Protein AF-A0A420IPU1-F1 (afdb_monomer)

pLDDT: mean 87.53, std 10.46, range [42.16, 96.81]

Secondary structure (DSSP, 8-state):
-HHHHHHHT--SS-EEEEEE-HHHHHHHHHH-EEEEEEE-TTS-EEEEEEPPHHHHHT----HHHHHHHHHHHHHHHHHHHHHTTTTEEEEETTEEEESSPPPGGGB-SSSTTSBP----EEEEEEEETTEEEEEESS--SSSS--SEEEEETT--S---HHHHGGGGSTT---------

Foldseek 3Di:
DVVVLVLQQPDLFQKDKDWAAPVVLVVVVVPFPPWDWDQDPVNIIIIIGGDDVVVRVPRPYHNVSSVVVLVVQVVLVVVVCVVQVVFFDDDDRNDTDGPDDDDPVQEDPPDPSGDHDQFAFPDKDALDHQFIKGFGPDDGDDDDDPRMDTTDPPAPDDDDVVLSVVSVDVPDDDDRDHDD

Organism: NCBI:txid62708

Nearest PDB structures (foldseek):
  3dfe-assembly2_C  TM=4.752E-01  e=2.276E-01  Trichormus variabilis ATCC 29413
  1hwu-assembly3_F-2  TM=4.965E-01  e=3.554E-01  Herbaspirillum seropedicae
  5xam-assembly1_A  TM=5.365E-01  e=1.639E+00  Deinococcus radiodurans R1 = ATCC 13939 = DSM 20539
  6kg8-assembly1_A  TM=3.477E-01  e=5.155E+00  Clostridium acetobutylicum ATCC 824
  8bik-assembly1_B  TM=1.465E-01  e=1.746E+00  Homo sapiens

Sequence (180 aa):
MNSLYGRFGLNPEGIEVVITNEEEADKIILKNKNVKVTPLLSKNLMVTYEKDEDDFCNMNISVPISSAIASYSRITMSHYISKYSKNIHYVDTDGIKVNVDIDLEEIDAKKLGKMKFEYLLDQFVALGPKAYGGVFASAYKDEGNNGEIVKIKGYSSTLPFKEFRKGINSNNKIELKHKK

Radius of gyration: 22.61 Å; Cα contacts (8 Å, |Δi|>4): 217; chains: 1; bounding box: 51×41×57 Å

InterPro domains:
  IPR004868 DNA-directed DNA polymerase, family B, mitochondria/virus [PF03175] (1-86)
  IPR017964 DNA-directed DNA polymerase, family B, conserved site [PS00116] (90-98)
  IPR023211 DNA polymerase, palm domain superfamily [G3DSA:3.90.1600.10] (22-157)
  IPR043502 DNA/RNA polymerase superfamily [SSF56672] (1-159)

Structure (mmCIF, N/CA/C/O backbone):
data_AF-A0A420IPU1-F1
#
_entry.id   AF-A0A420IPU1-F1
#
loop_
_atom_site.group_PDB
_atom_site.id
_atom_site.type_symbol
_atom_site.label_atom_id
_atom_site.label_alt_id
_atom_site.label_comp_id
_atom_site.label_asym_id
_atom_site.label_entity_id
_atom_site.label_seq_id
_atom_site.pdbx_PDB_ins_code
_atom_site.Cartn_x
_atom_site.Cartn_y
_atom_site.Cartn_z
_atom_site.occupancy
_atom_site.B_iso_or_equiv
_atom_site.auth_seq_id
_atom_site.auth_comp_id
_atom_site.auth_asym_id
_atom_site.auth_atom_id
_atom_site.pdbx_PDB_model_num
ATOM 1 N N . MET A 1 1 ? -4.570 16.136 0.755 1.00 75.44 1 MET A N 1
ATOM 2 C CA . MET A 1 1 ? -5.430 15.526 -0.284 1.00 75.44 1 MET A CA 1
ATOM 3 C C . MET A 1 1 ? -5.940 14.147 0.138 1.00 75.44 1 MET A C 1
ATOM 5 O O . MET A 1 1 ? -7.146 13.961 0.175 1.00 75.44 1 MET A O 1
ATOM 9 N N . ASN A 1 2 ? -5.068 13.217 0.551 1.00 83.19 2 ASN A N 1
ATOM 10 C CA . ASN A 1 2 ? -5.451 11.830 0.886 1.00 83.19 2 ASN A CA 1
ATOM 11 C C . ASN A 1 2 ? -6.470 11.691 2.036 1.00 83.19 2 ASN A C 1
ATOM 13 O O . ASN A 1 2 ? -7.300 10.786 2.017 1.00 83.19 2 ASN A O 1
ATOM 17 N N . SER A 1 3 ? -6.448 12.601 3.013 1.00 85.81 3 SER A N 1
ATOM 18 C CA . SER A 1 3 ? -7.384 12.599 4.147 1.00 85.81 3 SER A CA 1
ATOM 19 C C . SER A 1 3 ? -8.841 12.854 3.745 1.00 85.81 3 SER A C 1
ATOM 21 O O . SER A 1 3 ? -9.743 12.335 4.394 1.00 85.81 3 SER A O 1
ATOM 23 N N . LEU A 1 4 ? -9.087 13.608 2.667 1.00 89.56 4 LEU A N 1
ATOM 24 C CA . LEU A 1 4 ? -10.441 13.898 2.189 1.00 89.56 4 LEU A CA 1
ATOM 25 C C . LEU A 1 4 ? -11.112 12.643 1.614 1.00 89.56 4 LEU A C 1
ATOM 27 O O . LEU A 1 4 ? -12.239 12.326 1.978 1.00 89.56 4 LEU A O 1
ATOM 31 N N . TYR A 1 5 ? -10.387 11.892 0.778 1.00 90.00 5 TYR A N 1
ATOM 32 C CA . TYR A 1 5 ? -10.836 10.591 0.267 1.00 90.00 5 TYR A CA 1
ATOM 33 C C . TYR A 1 5 ? -11.157 9.612 1.409 1.00 90.00 5 TYR A C 1
ATOM 35 O O . TYR A 1 5 ? -12.199 8.955 1.383 1.00 90.00 5 TYR A O 1
ATOM 43 N N . GLY A 1 6 ? -10.287 9.555 2.426 1.00 89.56 6 GLY A N 1
ATOM 44 C CA . GLY A 1 6 ? -10.503 8.718 3.606 1.00 89.56 6 GLY A CA 1
ATOM 45 C C . GLY A 1 6 ? -11.749 9.127 4.392 1.00 89.56 6 GLY A C 1
ATOM 46 O O . GLY A 1 6 ? -12.505 8.263 4.821 1.00 89.56 6 GLY A O 1
ATOM 47 N N . ARG A 1 7 ? -12.015 10.435 4.508 1.00 89.56 7 ARG A N 1
ATOM 48 C CA . ARG A 1 7 ? -13.220 10.950 5.170 1.00 89.56 7 ARG A CA 1
ATOM 49 C C . ARG A 1 7 ? -14.497 10.518 4.455 1.00 89.56 7 ARG A C 1
ATOM 51 O O . ARG A 1 7 ? -15.449 10.136 5.118 1.00 89.56 7 ARG A O 1
ATOM 58 N N . PHE A 1 8 ? -14.519 10.521 3.122 1.00 91.44 8 PHE A N 1
ATOM 59 C CA . PHE A 1 8 ? -15.686 10.046 2.376 1.00 91.44 8 PHE A CA 1
ATOM 60 C C . PHE A 1 8 ? -15.985 8.558 2.603 1.00 91.44 8 PHE A C 1
ATOM 62 O O . PHE A 1 8 ? -17.144 8.169 2.522 1.00 91.44 8 PHE A O 1
ATOM 69 N N . GLY A 1 9 ? -14.966 7.744 2.887 1.00 89.19 9 GLY A N 1
ATOM 70 C CA . GLY A 1 9 ? -15.084 6.297 3.088 1.00 89.19 9 GLY A CA 1
ATOM 71 C C . GLY A 1 9 ? -15.189 5.857 4.548 1.00 89.19 9 GLY A C 1
ATOM 72 O O . GLY A 1 9 ? -14.876 4.704 4.838 1.00 89.19 9 GLY A O 1
ATOM 73 N N . LEU A 1 10 ? -15.556 6.751 5.473 1.00 87.00 10 LEU A N 1
ATOM 74 C CA . LEU A 1 10 ? -15.822 6.361 6.859 1.00 87.00 10 LEU A CA 1
ATOM 75 C C . LEU A 1 10 ? -17.000 5.384 6.919 1.00 87.00 10 LEU A C 1
ATOM 77 O O . LEU A 1 10 ? -17.939 5.492 6.129 1.00 87.00 10 LEU A O 1
ATOM 81 N N . ASN A 1 11 ? -16.927 4.429 7.850 1.00 79.06 11 ASN A N 1
ATOM 82 C CA . ASN A 1 11 ? -17.982 3.442 8.037 1.00 79.06 11 ASN A CA 1
ATOM 83 C C . ASN A 1 11 ? -19.285 4.160 8.439 1.00 79.06 11 ASN A C 1
ATOM 85 O O . ASN A 1 11 ? -19.259 4.848 9.460 1.00 79.06 11 ASN A O 1
ATOM 89 N N . PRO A 1 12 ? -20.383 4.033 7.665 1.00 73.12 12 PRO A N 1
ATOM 90 C CA . PRO A 1 12 ? -21.686 4.582 8.037 1.00 73.12 12 PRO A CA 1
ATOM 91 C C . PRO A 1 12 ? -22.323 3.837 9.220 1.00 73.12 12 PRO A C 1
ATOM 93 O O . PRO A 1 12 ? -23.283 4.329 9.801 1.00 73.12 12 PRO A O 1
ATOM 96 N N . GLU A 1 13 ? -21.826 2.648 9.564 1.00 72.69 13 GLU A N 1
ATOM 97 C CA . GLU A 1 13 ? -22.286 1.906 10.733 1.00 72.69 13 GLU A CA 1
ATOM 98 C C . GLU A 1 13 ? -21.598 2.488 11.967 1.00 72.69 13 GLU A C 1
ATOM 100 O O . GLU A 1 13 ? -20.378 2.379 12.131 1.00 72.69 13 GLU A O 1
ATOM 105 N N . GLY A 1 14 ? -22.380 3.148 12.816 1.00 73.12 14 GLY A N 1
ATOM 106 C CA . GLY A 1 14 ? -21.912 3.885 13.981 1.00 73.12 14 GLY A CA 1
ATOM 107 C C . GLY A 1 14 ? -21.440 3.062 15.142 1.00 73.12 14 GLY A C 1
ATOM 108 O O . GLY A 1 14 ? -21.848 3.286 16.265 1.00 73.12 14 GLY A O 1
ATOM 109 N N . ILE A 1 15 ? -20.551 2.124 14.885 1.00 84.00 15 ILE A N 1
ATOM 110 C CA . ILE A 1 15 ? -20.030 1.236 15.899 1.00 84.00 15 ILE A CA 1
ATOM 111 C C . ILE A 1 15 ? -18.835 1.909 16.572 1.00 84.00 15 ILE A C 1
ATOM 113 O O . ILE A 1 15 ? -17.834 2.239 15.931 1.00 84.00 15 ILE A O 1
ATOM 117 N N . GLU A 1 16 ? -18.927 2.089 17.884 1.00 86.06 16 GLU A N 1
ATOM 118 C CA . GLU A 1 16 ? -17.813 2.503 18.722 1.00 86.06 16 GLU A CA 1
ATOM 119 C C . GLU A 1 16 ? -17.176 1.288 19.386 1.00 86.06 16 GLU A C 1
ATOM 121 O O . GLU A 1 16 ? -17.864 0.381 19.852 1.00 86.06 16 GLU A O 1
ATOM 126 N N . VAL A 1 17 ? -15.845 1.272 19.420 1.00 89.44 17 VAL A N 1
ATOM 127 C CA . VAL A 1 17 ? -15.063 0.222 20.073 1.00 89.44 17 VAL A CA 1
ATOM 128 C C . VAL A 1 17 ? -14.146 0.877 21.089 1.00 89.44 17 VAL A C 1
ATOM 130 O O . VAL A 1 17 ? -13.299 1.697 20.732 1.00 89.44 17 VAL A O 1
ATOM 133 N N . VAL A 1 18 ? -14.289 0.481 22.348 1.00 91.75 18 VAL A N 1
ATOM 134 C CA . VAL A 1 18 ? -13.493 0.990 23.466 1.00 91.75 18 VAL A CA 1
ATOM 135 C C . VAL A 1 18 ? -12.826 -0.182 24.174 1.00 91.75 18 VAL A C 1
ATOM 137 O O . VAL A 1 18 ? -13.450 -1.215 24.414 1.00 91.75 18 VAL A O 1
ATOM 140 N N . ILE A 1 19 ? -11.543 -0.034 24.503 1.00 93.38 19 ILE A N 1
ATOM 141 C CA . ILE A 1 19 ? -10.823 -0.975 25.369 1.00 93.38 19 ILE A CA 1
ATOM 142 C C . ILE A 1 19 ? -10.775 -0.363 26.763 1.00 93.38 19 ILE A C 1
ATOM 144 O O . ILE A 1 19 ? -10.222 0.721 26.930 1.00 93.38 19 ILE A O 1
ATOM 148 N N . THR A 1 20 ? -11.344 -1.051 27.745 1.00 92.06 20 THR A N 1
ATOM 149 C CA . THR A 1 20 ? -11.503 -0.531 29.104 1.00 92.06 20 THR A CA 1
ATOM 150 C C . THR A 1 20 ? -11.430 -1.644 30.170 1.00 92.06 20 THR A C 1
ATOM 152 O O . THR A 1 20 ? -11.186 -2.805 29.845 1.00 92.06 20 THR A O 1
ATOM 155 N N . ASN A 1 21 ? -11.550 -1.295 31.451 1.00 92.25 21 ASN A N 1
ATOM 156 C CA . ASN A 1 21 ? -11.653 -2.209 32.591 1.00 92.25 21 ASN A CA 1
ATOM 157 C C . ASN A 1 21 ? -13.123 -2.609 32.865 1.00 92.25 21 ASN A C 1
ATOM 159 O O . ASN A 1 21 ? -14.034 -2.129 32.195 1.00 92.25 21 ASN A O 1
ATOM 163 N N . GLU A 1 22 ? -13.357 -3.499 33.836 1.00 88.56 22 GLU A N 1
ATOM 164 C CA . GLU A 1 22 ? -14.712 -3.956 34.204 1.00 88.56 22 GLU A CA 1
ATOM 165 C C . GLU A 1 22 ? -15.633 -2.815 34.665 1.00 88.56 22 GLU A C 1
ATOM 167 O O . GLU A 1 22 ? -16.739 -2.682 34.150 1.00 88.56 22 GLU A O 1
ATOM 172 N N . GLU A 1 23 ? -15.170 -1.940 35.561 1.00 89.62 23 GLU A N 1
ATOM 173 C CA . GLU A 1 23 ? -16.009 -0.873 36.129 1.00 89.62 23 GLU A CA 1
ATOM 174 C C . GLU A 1 23 ? -16.498 0.138 35.080 1.00 89.62 23 GLU A C 1
ATOM 176 O O . GLU A 1 23 ? -17.614 0.657 35.153 1.00 89.62 23 GLU A O 1
ATOM 181 N N . GLU A 1 24 ? -15.653 0.472 34.107 1.00 88.62 24 GLU A N 1
ATOM 182 C CA . GLU A 1 24 ? -16.015 1.350 32.997 1.00 88.62 24 GLU A CA 1
ATOM 183 C C . GLU A 1 24 ? -16.840 0.622 31.932 1.00 88.62 24 GLU A C 1
ATOM 185 O O . GLU A 1 24 ? -17.749 1.230 31.361 1.00 88.62 24 GLU A O 1
ATOM 190 N N . ALA A 1 25 ? -16.587 -0.669 31.696 1.00 88.38 25 ALA A N 1
ATOM 191 C CA . ALA A 1 25 ? -17.417 -1.478 30.811 1.00 88.38 25 ALA A CA 1
ATOM 192 C C . ALA A 1 25 ? -18.868 -1.527 31.306 1.00 88.38 25 ALA A C 1
ATOM 194 O O . ALA A 1 25 ? -19.777 -1.295 30.510 1.00 88.38 25 ALA A O 1
ATOM 195 N N . ASP A 1 26 ? -19.091 -1.717 32.609 1.00 90.88 26 ASP A N 1
ATOM 196 C CA . ASP A 1 26 ? -20.433 -1.729 33.206 1.00 90.88 26 ASP A CA 1
ATOM 197 C C . ASP A 1 26 ? -21.187 -0.416 32.955 1.00 90.88 26 ASP A C 1
ATOM 199 O O . ASP A 1 26 ? -22.366 -0.419 32.589 1.00 90.88 26 ASP A O 1
ATOM 203 N N . LYS A 1 27 ? -20.498 0.729 33.053 1.00 91.75 27 LYS A N 1
ATOM 204 C CA . LYS A 1 27 ? -21.088 2.044 32.744 1.00 91.75 27 LYS A CA 1
ATOM 205 C C . LYS A 1 27 ? -21.501 2.157 31.275 1.00 91.75 27 LYS A C 1
ATOM 207 O O . LYS A 1 27 ? -22.553 2.723 30.980 1.00 91.75 27 LYS A O 1
ATOM 212 N N . ILE A 1 28 ? -20.687 1.633 30.357 1.00 88.44 28 ILE A N 1
ATOM 213 C CA . ILE A 1 28 ? -20.971 1.647 28.913 1.00 88.44 28 ILE A CA 1
ATOM 214 C C . ILE A 1 28 ? -22.143 0.714 28.587 1.00 88.44 28 ILE A C 1
ATOM 216 O O . ILE A 1 28 ? -23.009 1.096 27.798 1.00 88.44 28 ILE A O 1
ATOM 220 N N . ILE A 1 29 ? -22.201 -0.464 29.215 1.00 88.56 29 ILE A N 1
ATOM 221 C CA . ILE A 1 29 ? -23.275 -1.454 29.037 1.00 88.56 29 ILE A CA 1
ATOM 222 C C . ILE A 1 29 ? -24.626 -0.879 29.466 1.00 88.56 29 ILE A C 1
ATOM 224 O O . ILE A 1 29 ? -25.618 -1.063 28.769 1.00 88.56 29 ILE A O 1
ATOM 228 N N . LEU A 1 30 ? -24.668 -0.155 30.588 1.00 89.12 30 LEU A N 1
ATOM 229 C CA . LEU A 1 30 ? -25.908 0.436 31.099 1.00 89.12 30 LEU A CA 1
ATOM 230 C C . LEU A 1 30 ? -26.424 1.602 30.244 1.00 89.12 30 LEU A C 1
ATOM 232 O O . LEU A 1 30 ? -27.622 1.881 30.256 1.00 89.12 30 LEU A O 1
ATOM 236 N N . LYS A 1 31 ? -25.530 2.308 29.541 1.00 88.31 31 LYS A N 1
ATOM 237 C CA . LYS A 1 31 ? -25.865 3.534 28.806 1.00 88.31 31 LYS A CA 1
ATOM 238 C C . LYS A 1 31 ? -26.214 3.292 27.334 1.00 88.31 31 LYS A C 1
ATOM 240 O O . LYS A 1 31 ? -27.003 4.054 26.783 1.00 88.31 31 LYS A O 1
ATOM 245 N N . ASN A 1 32 ? -25.631 2.276 26.700 1.00 87.31 32 ASN A N 1
ATOM 246 C CA . ASN A 1 32 ? -25.694 2.099 25.247 1.00 87.31 32 ASN A CA 1
ATOM 247 C C . ASN A 1 32 ? -26.499 0.859 24.840 1.00 87.31 32 ASN A C 1
ATOM 249 O O . ASN A 1 32 ? -26.731 -0.053 25.632 1.00 87.31 32 ASN A O 1
ATOM 253 N N . LYS A 1 33 ? -26.923 0.817 23.574 1.00 83.69 33 LYS A N 1
ATOM 254 C CA . LYS A 1 33 ? -27.646 -0.319 22.986 1.00 83.69 33 LYS A CA 1
ATOM 255 C C . LYS A 1 33 ? -26.696 -1.230 22.209 1.00 83.69 33 LYS A C 1
ATOM 257 O O . LYS A 1 33 ? -25.604 -0.821 21.820 1.00 83.69 33 LYS A O 1
ATOM 262 N N . ASN A 1 34 ? -27.135 -2.473 21.987 1.00 85.12 34 ASN A N 1
ATOM 263 C CA . ASN A 1 34 ? -26.433 -3.464 21.161 1.00 85.12 34 ASN A CA 1
ATOM 264 C C . ASN A 1 34 ? -24.964 -3.670 21.571 1.00 85.12 34 ASN A C 1
ATOM 266 O O . ASN A 1 34 ? -24.064 -3.793 20.742 1.00 85.12 34 ASN A O 1
ATOM 270 N N . VAL A 1 35 ? -24.730 -3.708 22.886 1.00 89.88 35 VAL A N 1
ATOM 271 C CA . VAL A 1 35 ? -23.388 -3.795 23.459 1.00 89.88 35 VAL 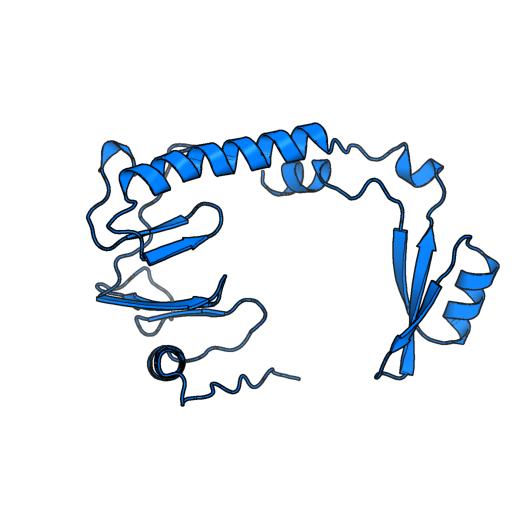A CA 1
ATOM 272 C C . VAL A 1 35 ? -22.852 -5.223 23.380 1.00 89.88 35 VAL A C 1
ATOM 274 O O . VAL A 1 35 ? -23.480 -6.172 23.848 1.00 89.88 35 VAL A O 1
ATOM 277 N N . LYS A 1 36 ? -21.646 -5.375 22.835 1.00 92.31 36 LYS A N 1
ATOM 278 C CA . LYS A 1 36 ? -20.882 -6.622 22.803 1.00 92.31 36 LYS A CA 1
ATOM 279 C C . LYS A 1 36 ? -19.586 -6.456 23.584 1.00 92.31 36 LYS A C 1
ATOM 281 O O . LYS A 1 36 ? -18.772 -5.592 23.270 1.00 92.31 36 LYS A O 1
ATOM 286 N N . VAL A 1 37 ? -19.366 -7.335 24.556 1.00 91.19 37 VAL A N 1
ATOM 287 C CA . VAL A 1 37 ? -18.155 -7.353 25.385 1.00 91.19 37 VAL A CA 1
ATOM 288 C C . VAL A 1 37 ? -17.299 -8.556 25.009 1.00 91.19 37 VAL A C 1
ATOM 290 O O . VAL A 1 37 ? -17.790 -9.681 24.945 1.00 91.19 37 VAL A O 1
ATOM 293 N N . THR A 1 38 ? -16.016 -8.321 24.746 1.00 93.56 38 THR A N 1
ATOM 294 C CA . THR A 1 38 ? -15.032 -9.366 24.441 1.00 93.56 38 THR A CA 1
ATOM 295 C C . THR A 1 38 ? -13.848 -9.246 25.403 1.00 93.56 38 THR A C 1
ATOM 297 O O . THR A 1 38 ? -13.160 -8.223 25.379 1.00 93.56 38 THR A O 1
ATOM 300 N N . PRO A 1 39 ? -13.577 -10.255 26.250 1.00 90.44 39 PRO A N 1
ATOM 301 C CA . PRO A 1 39 ? -12.428 -10.222 27.146 1.00 90.44 39 PRO A CA 1
ATOM 302 C C . PRO A 1 39 ? -11.115 -10.349 26.365 1.00 90.44 39 PRO A C 1
ATOM 304 O O . PRO A 1 39 ? -10.996 -11.161 25.445 1.00 90.44 39 PRO A O 1
ATOM 307 N N . LEU A 1 40 ? -10.115 -9.549 26.740 1.00 89.75 40 LEU A N 1
ATOM 308 C CA . LEU A 1 40 ? -8.775 -9.570 26.155 1.00 89.75 40 LEU A CA 1
ATOM 309 C C . LEU A 1 40 ? -7.780 -10.284 27.074 1.00 89.75 40 LEU A C 1
ATOM 311 O O . LEU A 1 40 ? -7.909 -10.294 28.297 1.00 89.75 40 LEU A O 1
ATOM 315 N N . LEU A 1 41 ? -6.706 -10.810 26.479 1.00 84.31 41 LEU A N 1
ATOM 316 C CA . LEU A 1 41 ? -5.609 -11.468 27.205 1.00 84.31 41 LEU A CA 1
ATOM 317 C C . LEU A 1 41 ? -4.912 -10.547 28.223 1.00 84.31 41 LEU A C 1
ATOM 319 O O . LEU A 1 41 ? -4.283 -11.025 29.163 1.00 84.31 41 LEU A O 1
ATOM 323 N N . SER A 1 42 ? -5.032 -9.229 28.056 1.00 81.62 42 SER A N 1
ATOM 324 C CA . SER A 1 42 ? -4.474 -8.220 28.958 1.00 81.62 42 SER A CA 1
ATOM 325 C C . SER A 1 42 ? -5.318 -7.966 30.215 1.00 81.62 42 SER A C 1
ATOM 327 O O . SER A 1 42 ? -5.004 -7.032 30.945 1.00 81.62 42 SER A O 1
ATOM 329 N N . LYS A 1 43 ? -6.380 -8.755 30.457 1.00 83.44 43 LYS A N 1
ATOM 330 C CA . LYS A 1 43 ? -7.426 -8.532 31.482 1.00 83.44 43 LYS A CA 1
ATOM 331 C C . LYS A 1 43 ? -8.311 -7.299 31.254 1.00 83.44 43 LYS A C 1
ATOM 333 O O . LYS A 1 43 ? -9.175 -7.018 32.074 1.00 83.44 43 LYS A O 1
ATOM 338 N N . ASN A 1 44 ? -8.124 -6.593 30.143 1.00 89.75 44 ASN A N 1
ATOM 339 C CA . ASN A 1 44 ? -9.036 -5.534 29.720 1.00 89.75 44 ASN A CA 1
ATOM 340 C C . ASN A 1 44 ? -10.220 -6.138 28.955 1.00 89.75 44 ASN A C 1
ATOM 342 O O . ASN A 1 44 ? -10.135 -7.243 28.415 1.00 89.75 44 ASN A O 1
ATOM 346 N N . LEU A 1 45 ? -11.301 -5.379 28.856 1.00 91.50 45 LEU A N 1
ATOM 347 C CA . LEU A 1 45 ? -12.485 -5.696 28.076 1.00 91.50 45 LEU A CA 1
ATOM 348 C C . LEU A 1 45 ? -12.531 -4.812 26.831 1.00 91.50 45 LEU A C 1
ATOM 350 O O . LEU A 1 45 ? -12.312 -3.605 26.897 1.00 91.50 45 LEU A O 1
ATOM 354 N N . MET A 1 46 ? -12.828 -5.414 25.686 1.00 93.88 46 MET A N 1
ATOM 355 C CA . MET A 1 46 ? -13.207 -4.692 24.478 1.00 93.88 46 MET A CA 1
ATOM 356 C C . MET A 1 46 ? -14.727 -4.599 24.438 1.00 93.88 46 MET A C 1
ATOM 358 O O . MET A 1 46 ? -15.405 -5.619 24.306 1.00 93.88 46 MET A O 1
ATOM 362 N N . VAL A 1 47 ? -15.254 -3.387 24.548 1.00 93.19 47 VAL A N 1
ATOM 363 C CA . VAL A 1 47 ? -16.687 -3.101 24.511 1.00 93.19 47 VAL A CA 1
ATOM 364 C C . VAL A 1 47 ? -17.008 -2.447 23.175 1.00 93.19 47 VAL A C 1
ATOM 366 O O . VAL A 1 47 ? -16.387 -1.460 22.792 1.00 93.19 47 VAL A O 1
ATOM 369 N N . THR A 1 48 ? -17.943 -3.039 22.445 1.00 91.62 48 THR A N 1
ATOM 370 C CA . THR A 1 48 ? -18.432 -2.561 21.150 1.00 91.62 48 THR A CA 1
ATOM 371 C C . THR A 1 48 ? -19.896 -2.180 21.294 1.00 91.62 48 THR A C 1
ATOM 373 O O . THR A 1 48 ? -20.650 -2.986 21.830 1.00 91.62 48 THR A O 1
ATOM 376 N N . TYR A 1 49 ? -20.307 -0.997 20.851 1.00 90.00 49 TYR A N 1
ATOM 377 C CA . TYR A 1 49 ? -21.698 -0.540 20.955 1.00 90.00 49 TYR A CA 1
ATOM 378 C C . TYR A 1 49 ? -22.072 0.394 19.803 1.00 90.00 49 TYR A C 1
ATOM 380 O O . TYR A 1 49 ? -21.198 0.944 19.135 1.00 90.00 49 TYR A O 1
ATOM 388 N N . GLU A 1 50 ? -23.369 0.557 19.561 1.00 86.19 50 GLU A N 1
ATOM 389 C CA . GLU A 1 50 ? -23.882 1.499 18.562 1.00 86.19 50 GLU A CA 1
ATOM 390 C C . GLU A 1 50 ? -23.945 2.919 19.136 1.00 86.19 50 GLU A C 1
ATOM 392 O O . GLU A 1 50 ? -24.425 3.130 20.251 1.00 86.19 50 GLU A O 1
ATOM 397 N N . LYS A 1 51 ? -23.453 3.885 18.361 1.00 78.50 51 LYS A N 1
ATOM 398 C CA . LYS A 1 51 ? -23.615 5.320 18.582 1.00 78.50 51 LYS A CA 1
ATOM 399 C C . LYS A 1 51 ? -25.038 5.740 18.257 1.00 78.50 51 LYS A C 1
ATOM 401 O O . LYS A 1 51 ? -25.684 5.154 17.390 1.00 78.50 51 LYS A O 1
ATOM 406 N N . ASP A 1 52 ? -25.481 6.801 18.919 1.00 75.88 52 ASP A N 1
ATOM 407 C CA . ASP A 1 52 ? -26.764 7.426 18.629 1.00 75.88 52 ASP A CA 1
ATOM 408 C C . ASP A 1 52 ? -26.808 7.943 17.176 1.00 75.88 52 ASP A C 1
ATOM 410 O O . ASP A 1 52 ? -25.828 8.481 16.652 1.00 75.88 52 ASP A O 1
ATOM 414 N N . GLU A 1 53 ? -27.958 7.780 16.512 1.00 68.38 53 GLU A N 1
ATOM 415 C CA . GLU A 1 53 ? -28.153 8.113 15.088 1.00 68.38 53 GLU A CA 1
ATOM 416 C C . GLU A 1 53 ? -27.875 9.598 14.766 1.00 68.38 53 GLU A C 1
ATOM 418 O O . GLU A 1 53 ? -27.440 9.930 13.655 1.00 68.38 53 GLU A O 1
ATOM 423 N N . ASP A 1 54 ? -28.057 10.489 15.747 1.00 67.38 54 ASP A N 1
ATOM 424 C CA . ASP A 1 54 ? -27.818 11.934 15.621 1.00 67.38 54 ASP A CA 1
ATOM 425 C C . ASP A 1 54 ? -26.335 12.279 15.384 1.00 67.38 54 ASP A C 1
ATOM 427 O O . ASP A 1 54 ? -26.022 13.242 14.671 1.00 67.38 54 ASP A O 1
ATOM 431 N N . ASP A 1 55 ? -25.407 11.467 15.904 1.00 65.81 55 ASP A N 1
ATOM 432 C CA . ASP A 1 55 ? -23.967 11.642 15.670 1.00 65.81 55 ASP A CA 1
ATOM 433 C C . ASP A 1 55 ? -23.579 11.276 14.226 1.00 65.81 55 ASP A C 1
ATOM 435 O O . ASP A 1 55 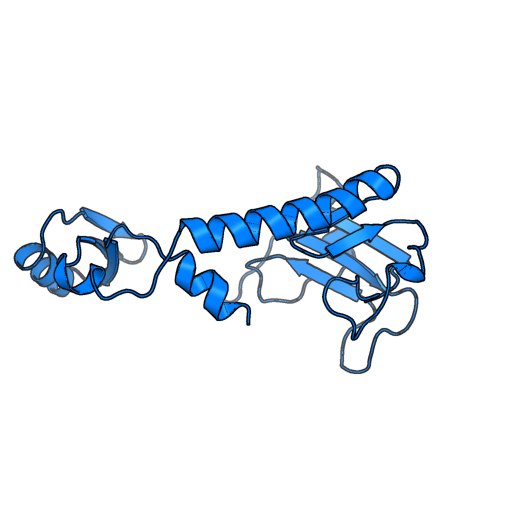? -22.598 11.796 13.683 1.00 65.81 55 ASP A O 1
ATOM 439 N N . PHE A 1 56 ? -24.368 10.412 13.577 1.00 63.28 56 PHE A N 1
ATOM 440 C CA . PHE A 1 56 ? -24.117 9.919 12.222 1.00 63.28 56 PHE A CA 1
ATOM 441 C C . PHE A 1 56 ? -24.648 10.830 11.125 1.00 63.28 56 PHE A C 1
ATOM 443 O O . PHE A 1 56 ? -23.965 11.053 10.120 1.00 63.28 56 PHE A O 1
ATOM 450 N N . CYS A 1 57 ? -25.838 11.399 11.321 1.00 61.53 57 CYS A N 1
ATOM 451 C CA . CYS A 1 57 ? -26.501 12.226 10.310 1.00 61.53 57 CYS A CA 1
ATOM 452 C C . CYS A 1 57 ? -25.705 13.490 9.935 1.00 61.53 57 CYS A C 1
ATOM 454 O O . CYS A 1 57 ? -25.882 14.035 8.847 1.00 61.53 57 CYS A O 1
ATOM 456 N N . ASN A 1 58 ? -24.781 13.927 10.797 1.00 65.69 58 ASN A N 1
ATOM 457 C CA . ASN A 1 58 ? -23.940 15.107 10.579 1.00 65.69 58 ASN A CA 1
ATOM 458 C C . ASN A 1 58 ? -22.557 14.801 9.977 1.00 65.69 58 ASN A C 1
ATOM 460 O O . ASN A 1 58 ? -21.723 15.702 9.820 1.00 65.69 58 ASN A O 1
ATOM 464 N N . MET A 1 59 ? -22.266 13.544 9.636 1.00 72.12 59 MET A N 1
ATOM 465 C CA . MET A 1 59 ? -20.979 13.204 9.045 1.00 72.12 59 MET A CA 1
ATOM 466 C C . MET A 1 59 ? -20.970 13.552 7.548 1.00 72.12 59 MET A C 1
ATOM 468 O O . MET A 1 59 ? -21.708 12.986 6.750 1.00 72.12 59 MET A O 1
ATOM 472 N N . ASN A 1 60 ? -20.073 14.458 7.139 1.00 82.19 60 ASN A N 1
ATOM 473 C CA . ASN A 1 60 ? -19.789 14.765 5.728 1.00 82.19 60 ASN A CA 1
ATOM 474 C C . ASN A 1 60 ? -19.052 13.593 5.039 1.00 82.19 60 ASN A C 1
ATOM 476 O O . ASN A 1 60 ? -17.865 13.701 4.709 1.00 82.19 60 ASN A O 1
ATOM 480 N N . ILE A 1 61 ? -19.739 12.461 4.884 1.00 88.31 61 ILE A N 1
ATOM 481 C CA . ILE A 1 61 ? -19.237 11.206 4.313 1.00 88.31 61 ILE A CA 1
ATOM 482 C C . ILE A 1 61 ? -19.959 10.902 3.001 1.00 88.31 61 ILE A C 1
ATOM 484 O O . ILE A 1 61 ? -21.067 11.367 2.752 1.00 88.31 61 ILE A O 1
ATOM 488 N N . SER A 1 62 ? -19.320 10.130 2.128 1.00 91.12 62 SER A N 1
ATOM 489 C CA . SER A 1 62 ? -19.929 9.687 0.878 1.00 91.12 62 SER A CA 1
ATOM 490 C C . SER A 1 62 ? -19.195 8.453 0.371 1.00 91.12 62 SER A C 1
ATOM 492 O O . SER A 1 62 ? -18.240 8.534 -0.408 1.00 91.12 62 SER A O 1
ATOM 494 N N . VAL A 1 63 ? -19.651 7.286 0.828 1.00 91.06 63 VAL A N 1
ATOM 495 C CA . VAL A 1 63 ? -19.097 5.987 0.423 1.00 91.06 63 VAL A CA 1
ATOM 496 C C . VAL A 1 63 ? -19.054 5.835 -1.108 1.00 91.06 63 VAL A C 1
ATOM 498 O O . VAL A 1 63 ? -18.025 5.365 -1.603 1.00 91.06 63 VAL A O 1
ATOM 501 N N . PRO A 1 64 ? -20.062 6.289 -1.890 1.00 94.25 64 PRO A N 1
ATOM 502 C CA . PRO A 1 64 ? -19.986 6.258 -3.351 1.00 94.25 64 PRO A CA 1
ATOM 503 C C . PRO A 1 64 ? -18.826 7.080 -3.924 1.00 94.25 64 PRO A C 1
ATOM 505 O O . PRO A 1 64 ? -18.121 6.593 -4.807 1.00 94.25 64 PRO A O 1
ATOM 508 N N . ILE A 1 65 ? -18.570 8.290 -3.405 1.00 94.38 65 ILE A N 1
ATOM 509 C CA . ILE A 1 65 ? -17.443 9.127 -3.854 1.00 94.38 65 ILE A CA 1
ATOM 510 C C . ILE A 1 65 ? -16.113 8.444 -3.528 1.00 94.38 65 ILE A C 1
ATOM 512 O O . ILE A 1 65 ? -15.247 8.340 -4.398 1.00 94.38 65 ILE A O 1
ATOM 516 N N . SER A 1 66 ? -15.950 7.940 -2.301 1.00 94.75 66 SER A N 1
ATOM 517 C CA . SER A 1 66 ? -14.740 7.203 -1.909 1.00 94.75 66 SER A CA 1
ATOM 518 C C . SER A 1 66 ? -14.517 5.978 -2.807 1.00 94.75 66 SER A C 1
ATOM 520 O O . SER A 1 66 ? -13.423 5.767 -3.332 1.00 94.75 66 SER A O 1
ATOM 522 N N . SER A 1 67 ? -15.584 5.221 -3.072 1.00 94.81 67 SER A N 1
ATOM 523 C CA . SER A 1 67 ? -15.553 4.036 -3.935 1.00 94.81 67 SER A CA 1
ATOM 524 C C . SER A 1 67 ? -15.181 4.375 -5.378 1.00 94.81 67 SER A C 1
ATOM 526 O O . SER A 1 67 ? -14.375 3.668 -5.990 1.00 94.81 67 SER A O 1
ATOM 528 N N . ALA A 1 68 ? -15.719 5.473 -5.913 1.00 96.81 68 ALA A N 1
ATOM 529 C CA . ALA A 1 68 ? -15.377 5.962 -7.242 1.00 96.81 68 ALA A CA 1
ATOM 530 C C . ALA A 1 68 ? -13.891 6.336 -7.326 1.00 96.81 68 ALA A C 1
ATOM 532 O O . ALA A 1 68 ? -13.199 5.865 -8.227 1.00 96.81 68 ALA A O 1
ATOM 533 N N . ILE A 1 69 ? -13.373 7.103 -6.358 1.00 95.38 69 ILE A N 1
ATOM 534 C CA . ILE A 1 69 ? -11.952 7.484 -6.293 1.00 95.38 69 ILE A CA 1
ATOM 535 C C . ILE A 1 69 ? -11.062 6.234 -6.276 1.00 95.38 69 ILE A C 1
ATOM 537 O O . ILE A 1 69 ? -10.173 6.109 -7.117 1.00 95.38 69 ILE A O 1
ATOM 541 N N . ALA A 1 70 ? -11.329 5.279 -5.378 1.00 95.38 70 ALA A N 1
ATOM 542 C CA . ALA A 1 70 ? -10.550 4.044 -5.281 1.00 95.38 70 ALA A CA 1
ATOM 543 C C . ALA A 1 70 ? -10.601 3.212 -6.575 1.00 95.38 70 ALA A C 1
ATOM 545 O O . ALA A 1 70 ? -9.599 2.613 -6.973 1.00 95.38 70 ALA A O 1
ATOM 546 N N . SER A 1 71 ? -11.755 3.184 -7.247 1.00 96.81 71 SER A N 1
ATOM 547 C CA . SER A 1 71 ? -11.927 2.483 -8.522 1.00 96.81 71 SER A CA 1
ATOM 548 C C . SER A 1 71 ? -11.113 3.138 -9.633 1.00 96.81 71 SER A C 1
ATOM 550 O O . SER A 1 71 ? -10.352 2.445 -10.305 1.00 96.81 71 SER A O 1
ATOM 552 N N . TYR A 1 72 ? -11.184 4.464 -9.774 1.00 96.38 72 TYR A N 1
ATOM 553 C CA . TYR A 1 72 ? -10.374 5.195 -10.750 1.00 96.38 72 TYR A CA 1
ATOM 554 C C . TYR A 1 72 ? -8.876 5.024 -10.494 1.00 96.38 72 TYR A C 1
ATOM 556 O O . TYR A 1 72 ? -8.135 4.778 -11.440 1.00 96.38 72 TYR A O 1
ATOM 564 N N . SER A 1 73 ? -8.421 5.049 -9.236 1.00 94.94 73 SER A N 1
ATOM 565 C CA . SER A 1 73 ? -7.017 4.765 -8.909 1.00 94.94 73 SER A CA 1
ATOM 566 C C . SER A 1 73 ? -6.581 3.370 -9.375 1.00 94.94 73 SER A C 1
ATOM 568 O O . SER A 1 73 ? -5.512 3.229 -9.967 1.00 94.94 73 SER A O 1
ATOM 570 N N . ARG A 1 74 ? -7.412 2.336 -9.175 1.00 96.00 74 ARG A N 1
ATOM 571 C CA . ARG A 1 74 ? -7.111 0.970 -9.643 1.00 96.00 74 ARG A CA 1
ATOM 572 C C . ARG A 1 74 ? -7.147 0.845 -11.163 1.00 96.00 74 ARG A C 1
ATOM 574 O O . ARG A 1 74 ? -6.294 0.160 -11.714 1.00 96.00 74 ARG A O 1
ATOM 581 N N . ILE A 1 75 ? -8.090 1.508 -11.835 1.00 96.56 75 ILE A N 1
ATOM 582 C CA . ILE A 1 75 ? -8.157 1.549 -13.304 1.00 96.56 75 ILE A CA 1
ATOM 583 C C . ILE A 1 75 ? -6.881 2.187 -13.865 1.00 96.56 75 ILE A C 1
ATOM 585 O O . ILE A 1 75 ? -6.256 1.616 -14.756 1.00 96.56 75 ILE A O 1
ATOM 589 N N . THR A 1 76 ? -6.435 3.306 -13.287 1.00 95.25 76 THR A N 1
ATOM 590 C CA . THR A 1 76 ? -5.166 3.947 -13.657 1.00 95.25 76 THR A CA 1
ATOM 591 C C . THR A 1 76 ? -3.983 3.001 -13.465 1.00 95.25 76 THR A C 1
ATOM 593 O O . THR A 1 76 ? -3.159 2.859 -14.363 1.00 95.25 76 THR A O 1
ATOM 596 N N . MET A 1 77 ? -3.907 2.282 -12.341 1.00 96.25 77 MET A N 1
ATOM 597 C CA . MET A 1 77 ? -2.843 1.292 -12.141 1.00 96.25 77 MET A CA 1
ATOM 598 C C . MET A 1 77 ? -2.948 0.096 -13.088 1.00 96.25 77 MET A C 1
ATOM 600 O O . MET A 1 77 ? -1.923 -0.442 -13.500 1.00 96.25 77 MET A O 1
ATOM 604 N N . SER A 1 78 ? -4.158 -0.296 -13.491 1.00 96.38 78 SER A N 1
ATOM 605 C CA . SER A 1 78 ? -4.384 -1.386 -14.445 1.00 96.38 78 SER A CA 1
ATOM 606 C C . SER A 1 78 ? -3.738 -1.117 -15.805 1.00 96.38 78 SER A C 1
ATOM 608 O O . SER A 1 78 ? -3.276 -2.065 -16.442 1.00 96.38 78 SER A O 1
ATOM 610 N N . HIS A 1 79 ? -3.659 0.148 -16.240 1.00 94.56 79 HIS A N 1
ATOM 611 C CA . HIS A 1 79 ? -2.914 0.545 -17.444 1.00 94.56 79 HIS A CA 1
ATOM 612 C C . HIS A 1 79 ? -1.446 0.113 -17.347 1.00 94.56 79 HIS A C 1
ATOM 614 O O . HIS A 1 79 ? -0.961 -0.643 -18.189 1.00 94.56 79 HIS A O 1
ATOM 620 N N . TYR A 1 80 ? -0.767 0.499 -16.264 1.00 95.25 80 TYR A N 1
ATOM 621 C CA . TYR A 1 80 ? 0.633 0.145 -16.021 1.00 95.25 80 TYR A CA 1
ATOM 622 C C . TYR A 1 80 ? 0.831 -1.358 -15.819 1.00 95.25 80 TYR A C 1
ATOM 624 O O . TYR A 1 80 ? 1.774 -1.937 -16.360 1.00 95.25 80 TYR A O 1
ATOM 632 N N . ILE A 1 81 ? -0.078 -2.004 -15.083 1.00 96.06 81 ILE A N 1
ATOM 633 C CA . ILE A 1 81 ? -0.032 -3.451 -14.852 1.00 96.06 81 ILE A CA 1
ATOM 634 C C . ILE A 1 81 ? -0.122 -4.213 -16.175 1.00 96.06 81 ILE A C 1
ATOM 636 O O . ILE A 1 81 ? 0.632 -5.155 -16.398 1.00 96.06 81 ILE A O 1
ATOM 640 N N . SER A 1 82 ? -1.009 -3.784 -17.072 1.00 96.31 82 SER A N 1
ATOM 641 C CA . SER A 1 82 ? -1.195 -4.429 -18.373 1.00 96.31 82 SER A CA 1
ATOM 642 C C . SER A 1 82 ? 0.007 -4.192 -19.288 1.00 96.31 82 SER A C 1
ATOM 644 O O . SER A 1 82 ? 0.559 -5.153 -19.833 1.00 96.31 82 SER A O 1
ATOM 646 N N . LYS A 1 83 ? 0.459 -2.932 -19.399 1.00 95.50 83 LYS A N 1
ATOM 647 C CA . LYS A 1 83 ? 1.598 -2.523 -20.240 1.00 95.50 83 LYS A CA 1
ATOM 648 C C . LYS A 1 83 ? 2.888 -3.252 -19.854 1.00 95.50 83 LYS A C 1
ATOM 650 O O . LYS A 1 83 ? 3.599 -3.736 -20.731 1.00 95.50 83 LYS A O 1
ATOM 655 N N . TYR A 1 84 ? 3.161 -3.391 -18.555 1.00 96.19 84 TYR A N 1
ATOM 656 C CA . TYR A 1 84 ? 4.391 -3.999 -18.034 1.00 96.19 84 TYR A CA 1
ATOM 657 C C . TYR A 1 84 ? 4.212 -5.433 -17.514 1.00 96.19 84 TYR A C 1
ATOM 659 O O . TYR A 1 84 ? 5.106 -5.958 -16.857 1.00 96.19 84 TYR A O 1
ATOM 667 N N . SER A 1 85 ? 3.096 -6.094 -17.826 1.00 95.50 85 SER A N 1
ATOM 668 C CA . SER A 1 85 ? 2.688 -7.397 -17.266 1.00 95.50 85 SER A CA 1
ATOM 669 C C . SER A 1 85 ? 3.769 -8.486 -17.250 1.00 95.50 85 SER A C 1
ATOM 671 O O . SER A 1 85 ? 3.844 -9.255 -16.296 1.00 95.50 85 SER A O 1
ATOM 673 N N . LYS A 1 86 ? 4.638 -8.541 -18.266 1.00 96.81 86 LYS A N 1
ATOM 674 C CA . LYS A 1 86 ? 5.729 -9.533 -18.366 1.00 96.81 86 LYS A CA 1
ATOM 675 C C . LYS A 1 86 ? 6.945 -9.238 -17.479 1.00 96.81 86 LYS A C 1
ATOM 677 O O . LYS A 1 86 ? 7.789 -10.108 -17.311 1.00 96.81 86 LYS A O 1
ATOM 682 N N . ASN A 1 87 ? 7.033 -8.022 -16.949 1.00 96.81 87 ASN A N 1
ATOM 683 C CA . ASN A 1 87 ? 8.213 -7.463 -16.289 1.00 96.81 87 ASN A CA 1
ATOM 684 C C . ASN A 1 87 ? 7.927 -7.013 -14.847 1.00 96.81 87 ASN A C 1
ATOM 686 O O . ASN A 1 87 ? 8.810 -6.493 -14.171 1.00 96.81 87 ASN A O 1
ATOM 690 N N . ILE A 1 88 ? 6.687 -7.160 -14.370 1.00 95.94 88 ILE A N 1
ATOM 691 C CA . ILE A 1 88 ? 6.282 -6.741 -13.026 1.00 95.94 88 ILE A CA 1
ATOM 692 C C . ILE A 1 88 ? 6.697 -7.782 -11.993 1.00 95.94 88 ILE A C 1
ATOM 694 O O . ILE A 1 88 ? 6.325 -8.950 -12.069 1.00 95.94 88 ILE A O 1
ATOM 698 N N . HIS A 1 89 ? 7.392 -7.311 -10.963 1.00 95.06 89 HIS A N 1
ATOM 699 C CA . HIS A 1 89 ? 7.748 -8.098 -9.787 1.00 95.06 89 HIS A CA 1
ATOM 700 C C . HIS A 1 89 ? 6.879 -7.781 -8.572 1.00 95.06 89 HIS A C 1
ATOM 702 O O . HIS A 1 89 ? 6.727 -8.625 -7.692 1.00 95.06 89 HIS A O 1
ATOM 708 N N . TYR A 1 90 ? 6.333 -6.565 -8.481 1.00 96.31 90 TYR A N 1
ATOM 709 C CA . TYR A 1 90 ? 5.536 -6.146 -7.331 1.00 96.31 90 TYR A CA 1
ATOM 710 C C . TYR A 1 90 ? 4.668 -4.925 -7.649 1.00 96.31 90 TYR A C 1
ATOM 712 O O . TYR A 1 90 ? 5.069 -4.062 -8.433 1.00 96.31 90 TYR A O 1
ATOM 720 N N . VAL A 1 91 ? 3.505 -4.838 -7.001 1.00 95.50 91 VAL A N 1
ATOM 721 C CA . VAL A 1 91 ? 2.570 -3.707 -7.083 1.00 95.50 91 VAL A CA 1
ATOM 722 C C . VAL A 1 91 ? 2.057 -3.390 -5.679 1.00 95.50 91 VAL A C 1
ATOM 724 O O . VAL A 1 91 ? 1.656 -4.297 -4.951 1.00 95.50 91 VAL A O 1
ATOM 727 N N . ASP A 1 92 ? 2.041 -2.113 -5.301 1.00 93.75 92 ASP A N 1
ATOM 728 C CA . ASP A 1 92 ? 1.411 -1.649 -4.060 1.00 93.75 92 ASP A CA 1
ATOM 729 C C . ASP A 1 92 ? 0.784 -0.277 -4.265 1.00 93.75 92 ASP A C 1
ATOM 731 O O . ASP A 1 92 ? 1.490 0.697 -4.500 1.00 93.75 92 ASP A O 1
ATOM 735 N N . THR A 1 93 ? -0.543 -0.230 -4.149 1.00 92.00 93 THR A N 1
ATOM 736 C CA . THR A 1 93 ? -1.393 0.965 -4.240 1.00 92.00 93 THR A CA 1
ATOM 737 C C . THR A 1 93 ? -1.212 1.773 -5.529 1.00 92.00 93 THR A C 1
ATOM 739 O O . THR A 1 93 ? -2.030 1.630 -6.430 1.00 92.00 93 THR A O 1
ATOM 742 N N . ASP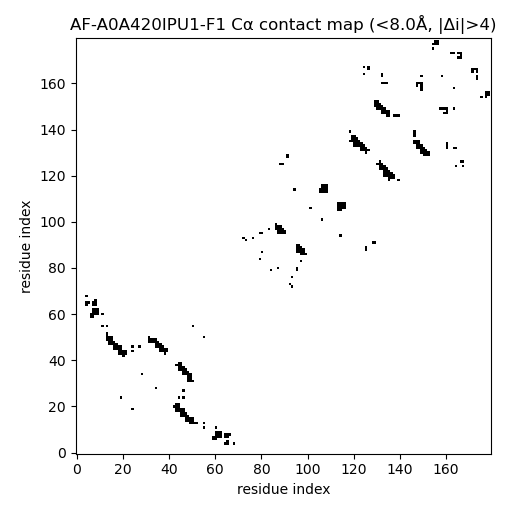 A 1 94 ? -0.178 2.604 -5.614 1.00 92.31 94 ASP A N 1
ATOM 743 C CA . ASP A 1 94 ? 0.145 3.539 -6.696 1.00 92.31 94 ASP A CA 1
ATOM 744 C C . ASP A 1 94 ? 1.585 3.367 -7.228 1.00 92.31 94 ASP A C 1
ATOM 746 O O . ASP A 1 94 ? 2.102 4.215 -7.951 1.00 92.31 94 ASP A O 1
ATOM 750 N N . GLY A 1 95 ? 2.245 2.252 -6.895 1.00 93.88 95 GLY A N 1
ATOM 751 C CA . GLY A 1 95 ? 3.608 1.944 -7.321 1.00 93.88 95 GLY A CA 1
ATOM 752 C C . GLY A 1 95 ? 3.756 0.556 -7.939 1.00 93.88 95 GLY A C 1
ATOM 753 O O . GLY A 1 95 ? 3.123 -0.407 -7.504 1.00 93.88 95 GLY A O 1
ATOM 754 N N . ILE A 1 96 ? 4.662 0.444 -8.913 1.00 96.12 96 ILE A N 1
ATOM 755 C CA . ILE A 1 96 ? 5.118 -0.829 -9.490 1.00 96.12 96 ILE A CA 1
ATOM 756 C C . ILE A 1 96 ? 6.627 -1.010 -9.280 1.00 96.12 96 ILE A C 1
ATOM 758 O O . ILE A 1 96 ? 7.368 -0.041 -9.077 1.00 96.12 96 ILE A O 1
ATOM 762 N N . LYS A 1 97 ? 7.085 -2.262 -9.318 1.00 95.69 97 LYS A N 1
ATOM 763 C CA . LYS A 1 97 ? 8.498 -2.645 -9.441 1.00 95.69 97 LYS A CA 1
ATOM 764 C C . LYS A 1 97 ? 8.638 -3.512 -10.681 1.00 95.69 97 LYS A C 1
ATOM 766 O O . LYS A 1 97 ? 7.963 -4.536 -10.777 1.00 95.69 97 LYS A O 1
ATOM 771 N N . VAL A 1 98 ? 9.476 -3.075 -11.613 1.00 96.19 98 VAL A N 1
ATOM 772 C CA . VAL A 1 98 ? 9.667 -3.707 -12.920 1.00 96.19 98 VAL A CA 1
ATOM 773 C C . VAL A 1 98 ? 11.150 -3.915 -13.210 1.00 96.19 98 VAL A C 1
ATOM 775 O O . VAL A 1 98 ? 11.975 -3.160 -12.703 1.00 96.19 98 VAL A O 1
ATOM 778 N N . ASN A 1 99 ? 11.484 -4.926 -14.011 1.00 95.81 99 ASN A N 1
ATOM 779 C CA . ASN A 1 99 ? 12.851 -5.202 -14.483 1.00 95.81 99 ASN A CA 1
ATOM 780 C C . ASN A 1 99 ? 13.124 -4.675 -15.904 1.00 95.81 99 ASN A C 1
ATOM 782 O O . ASN A 1 99 ? 13.983 -5.198 -16.610 1.00 95.81 99 ASN A O 1
ATOM 786 N N . VAL A 1 100 ? 12.375 -3.661 -16.329 1.00 94.81 100 VAL A N 1
ATOM 787 C CA . VAL A 1 100 ? 12.535 -2.985 -17.618 1.00 94.81 100 VAL A CA 1
ATOM 788 C C . VAL A 1 100 ? 12.446 -1.482 -17.402 1.00 94.81 100 VAL A C 1
ATOM 790 O O . VAL A 1 100 ? 11.794 -1.030 -16.456 1.00 94.81 100 VAL A O 1
ATOM 793 N N . ASP A 1 101 ? 13.056 -0.716 -18.297 1.00 91.75 101 ASP A N 1
ATOM 794 C CA . ASP A 1 101 ? 12.879 0.727 -18.320 1.00 91.75 101 ASP A CA 1
ATOM 795 C C . ASP A 1 101 ? 11.414 1.093 -18.592 1.00 91.75 101 ASP A C 1
ATOM 797 O O . ASP A 1 101 ? 10.730 0.514 -19.445 1.00 91.75 101 ASP A O 1
ATOM 801 N N . ILE A 1 102 ? 10.921 2.062 -17.824 1.00 90.88 102 ILE A N 1
ATOM 802 C CA . ILE A 1 102 ? 9.593 2.642 -18.009 1.00 90.88 102 ILE A CA 1
ATOM 803 C C . ILE A 1 102 ? 9.701 3.760 -19.047 1.00 90.88 102 ILE A C 1
ATOM 805 O O . ILE A 1 102 ? 10.719 4.439 -19.164 1.00 90.88 102 ILE A O 1
ATOM 809 N N . ASP A 1 103 ? 8.621 3.947 -19.793 1.00 90.88 103 ASP A N 1
ATOM 810 C CA . ASP A 1 103 ? 8.492 4.991 -20.797 1.00 90.88 103 ASP A CA 1
ATOM 811 C C . ASP A 1 103 ? 8.669 6.382 -20.164 1.00 90.88 103 ASP A C 1
ATOM 813 O O . ASP A 1 103 ? 7.983 6.729 -19.197 1.00 90.88 103 ASP A O 1
ATOM 817 N N . LEU A 1 104 ? 9.589 7.186 -20.706 1.00 90.50 104 LEU A N 1
ATOM 818 C CA . LEU A 1 104 ? 9.897 8.517 -20.176 1.00 90.50 104 LEU A CA 1
ATOM 819 C C . LEU A 1 104 ? 8.685 9.451 -20.229 1.00 90.50 104 LEU A C 1
ATOM 821 O O . LEU A 1 104 ? 8.560 10.328 -19.379 1.00 90.50 104 LEU A O 1
ATOM 825 N N . GLU A 1 105 ? 7.754 9.243 -21.163 1.00 92.19 105 GLU A N 1
ATOM 826 C CA . GLU A 1 105 ? 6.522 10.033 -21.231 1.00 92.19 105 GLU A CA 1
ATOM 827 C C . GLU A 1 105 ? 5.567 9.743 -20.065 1.00 92.19 105 GLU A C 1
ATOM 829 O O . GLU A 1 105 ? 4.686 10.550 -19.744 1.00 92.19 105 GLU A O 1
ATOM 834 N N . GLU A 1 106 ? 5.702 8.582 -19.422 1.00 89.12 106 GLU A N 1
ATOM 835 C CA . GLU A 1 106 ? 4.911 8.172 -18.263 1.00 89.12 106 GLU A CA 1
ATOM 836 C C . GLU A 1 106 ? 5.539 8.594 -16.932 1.00 89.12 106 GLU A C 1
ATOM 838 O O . GLU A 1 106 ? 4.851 8.541 -15.908 1.00 89.12 106 GLU A O 1
ATOM 843 N N . ILE A 1 107 ? 6.793 9.062 -16.956 1.00 93.12 107 ILE A N 1
ATOM 844 C CA . ILE A 1 107 ? 7.546 9.481 -15.779 1.00 93.12 107 ILE A CA 1
ATOM 845 C C . ILE A 1 107 ? 7.594 11.007 -15.676 1.00 93.12 107 ILE A C 1
ATOM 847 O O . ILE A 1 107 ? 8.201 11.689 -16.493 1.00 93.12 107 ILE A O 1
ATOM 851 N N . ASP A 1 108 ? 7.027 11.551 -14.603 1.00 94.50 108 ASP A N 1
ATOM 852 C CA . ASP A 1 108 ? 7.203 12.951 -14.222 1.00 94.50 108 ASP A CA 1
ATOM 853 C C . ASP A 1 108 ? 6.973 13.097 -12.711 1.00 94.50 108 ASP A C 1
ATOM 855 O O . ASP A 1 108 ? 5.933 12.717 -12.179 1.00 94.50 108 ASP A O 1
ATOM 859 N N . ALA A 1 109 ? 7.952 13.654 -11.994 1.00 92.25 109 ALA A N 1
ATOM 860 C CA . ALA A 1 109 ? 7.891 13.783 -10.538 1.00 92.25 109 ALA A CA 1
ATOM 861 C C . ALA A 1 109 ? 6.955 14.901 -10.037 1.00 92.25 109 ALA A C 1
ATOM 863 O O . ALA A 1 109 ? 6.703 14.981 -8.833 1.00 92.25 109 ALA A O 1
ATOM 864 N N . LYS A 1 110 ? 6.499 15.797 -10.920 1.00 93.69 110 LYS A N 1
ATOM 865 C CA . LYS A 1 110 ? 5.700 16.986 -10.585 1.00 93.69 110 LYS A CA 1
ATOM 866 C C . LYS A 1 110 ? 4.308 16.953 -11.213 1.00 93.69 110 LYS A C 1
ATOM 868 O O . LYS A 1 110 ? 3.392 17.572 -10.674 1.00 93.69 110 LYS A O 1
ATOM 873 N N . LYS A 1 111 ? 4.134 16.262 -12.341 1.00 94.75 111 LYS A N 1
ATOM 874 C CA . LYS A 1 111 ? 2.853 16.203 -13.051 1.00 94.75 111 LYS A CA 1
ATOM 875 C C . LYS A 1 111 ? 1.889 15.223 -12.384 1.00 94.75 111 LYS A C 1
ATOM 877 O O . LYS A 1 111 ? 2.188 14.046 -12.202 1.00 94.75 111 LYS A O 1
ATOM 882 N N . LEU A 1 112 ? 0.696 15.711 -12.051 1.00 90.69 112 LEU A N 1
ATOM 883 C CA . LEU A 1 112 ? -0.352 14.896 -11.442 1.00 90.69 112 LEU A CA 1
ATOM 884 C C . LEU A 1 112 ? -0.756 13.735 -12.366 1.00 90.69 112 LEU A C 1
ATOM 886 O O . LEU A 1 112 ? -0.968 13.931 -13.562 1.00 90.69 112 LEU A O 1
ATOM 890 N N . GLY A 1 113 ? -0.881 12.537 -11.791 1.00 87.69 113 GLY A N 1
ATOM 891 C CA . GLY A 1 113 ? -1.298 11.324 -12.501 1.00 87.69 113 GLY A CA 1
ATOM 892 C C . GLY A 1 113 ? -0.194 10.626 -13.302 1.00 87.69 113 GLY A C 1
ATOM 893 O O . GLY A 1 113 ? -0.462 9.574 -13.874 1.00 87.69 113 GLY A O 1
ATOM 894 N N . LYS A 1 114 ? 1.027 11.174 -13.344 1.00 92.75 114 LYS A N 1
ATOM 895 C CA . LYS A 1 114 ? 2.205 10.497 -13.905 1.00 92.75 114 LYS A CA 1
ATOM 896 C C . LYS A 1 114 ? 2.966 9.740 -12.818 1.00 92.75 114 LYS A C 1
ATOM 898 O O . LYS A 1 114 ? 2.853 10.053 -11.632 1.00 92.75 114 LYS A O 1
ATOM 903 N N . MET A 1 115 ? 3.734 8.735 -13.232 1.00 94.06 115 MET A N 1
ATOM 904 C CA . MET A 1 115 ? 4.568 7.961 -12.320 1.00 94.06 115 MET A CA 1
ATOM 905 C C . MET A 1 115 ? 5.794 8.775 -11.931 1.00 94.06 115 MET A C 1
ATOM 907 O O . MET A 1 115 ? 6.404 9.457 -12.749 1.00 94.06 115 MET A O 1
ATOM 911 N N . LYS A 1 116 ? 6.212 8.659 -10.678 1.00 93.69 116 LYS A N 1
ATOM 912 C CA . LYS A 1 116 ? 7.496 9.189 -10.235 1.00 93.69 116 LYS A CA 1
ATOM 913 C C . LYS A 1 116 ? 8.525 8.067 -10.269 1.00 93.69 116 LYS A C 1
ATOM 915 O O . LYS A 1 116 ? 8.335 7.037 -9.625 1.00 93.69 116 LYS A O 1
ATOM 920 N N . PHE A 1 117 ? 9.639 8.286 -10.962 1.00 92.25 117 PHE A N 1
ATOM 921 C CA . PHE A 1 117 ? 10.799 7.415 -10.812 1.00 92.25 117 PHE A CA 1
ATOM 922 C C . PHE A 1 117 ? 11.379 7.613 -9.408 1.00 92.25 117 PHE A C 1
ATOM 924 O O . PHE A 1 117 ? 11.850 8.702 -9.072 1.00 92.25 117 PHE A O 1
ATOM 931 N N . GLU A 1 118 ? 11.270 6.587 -8.561 1.00 90.19 118 GLU A N 1
ATOM 932 C CA . GLU A 1 118 ? 11.824 6.640 -7.210 1.00 90.19 118 GLU A CA 1
ATOM 933 C C . GLU A 1 118 ? 13.281 6.190 -7.207 1.00 90.19 118 GLU A C 1
ATOM 935 O O . GLU A 1 118 ? 14.151 7.003 -6.947 1.00 90.19 118 GLU A O 1
ATOM 940 N N . TYR A 1 119 ? 13.570 4.929 -7.514 1.00 90.00 119 TYR A N 1
ATOM 941 C CA . TYR A 1 119 ? 14.913 4.368 -7.371 1.00 90.00 119 TYR A CA 1
ATOM 942 C C . TYR A 1 119 ? 15.134 3.176 -8.297 1.00 90.00 119 TYR A C 1
ATOM 944 O O . TYR A 1 119 ? 14.181 2.516 -8.718 1.00 90.00 119 TYR A O 1
ATOM 952 N N . LEU A 1 120 ? 16.412 2.876 -8.532 1.00 91.50 120 LEU A N 1
ATOM 953 C CA . LEU A 1 120 ? 16.887 1.671 -9.199 1.00 91.50 120 LEU A CA 1
ATOM 954 C C . LEU A 1 120 ? 17.451 0.695 -8.159 1.00 91.50 120 LEU A C 1
ATOM 956 O O . LEU A 1 120 ? 18.169 1.106 -7.244 1.00 91.50 120 LEU A O 1
ATOM 960 N N . LEU A 1 121 ? 17.115 -0.587 -8.292 1.00 93.00 121 LEU A N 1
ATOM 961 C CA . LEU A 1 121 ? 17.560 -1.643 -7.386 1.00 93.00 121 LEU A CA 1
ATOM 962 C C . LEU A 1 121 ? 18.375 -2.682 -8.157 1.00 93.00 121 LEU A C 1
ATOM 964 O O . LEU A 1 121 ? 17.885 -3.208 -9.152 1.00 93.00 121 LEU A O 1
ATOM 968 N N . ASP A 1 122 ? 19.558 -3.028 -7.650 1.00 93.25 122 ASP A N 1
ATOM 969 C CA . ASP A 1 122 ? 20.357 -4.154 -8.159 1.00 93.25 122 ASP A CA 1
ATOM 970 C C . ASP A 1 122 ? 19.753 -5.498 -7.746 1.00 93.25 122 ASP A C 1
ATOM 972 O O . ASP A 1 122 ? 19.847 -6.502 -8.449 1.00 93.25 122 ASP A O 1
ATOM 976 N N . GLN A 1 123 ? 19.147 -5.529 -6.558 1.00 93.88 123 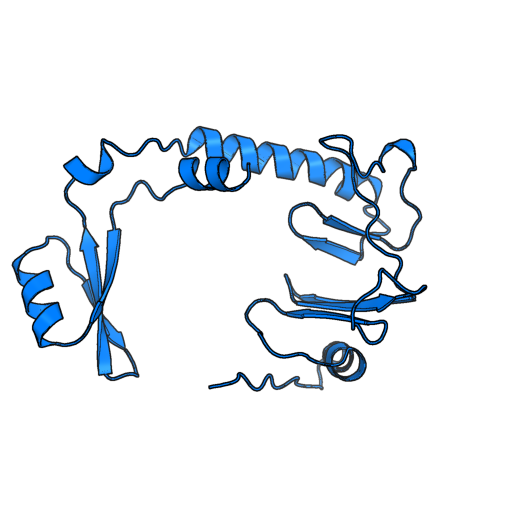GLN A N 1
ATOM 977 C CA . GLN A 1 123 ? 18.497 -6.709 -6.002 1.00 93.88 123 GLN A CA 1
ATOM 978 C C . GLN A 1 123 ? 17.141 -6.311 -5.446 1.00 93.88 123 GLN A C 1
ATOM 980 O O . GLN A 1 123 ? 17.024 -5.301 -4.755 1.00 93.88 123 GLN A O 1
ATOM 985 N N . PHE A 1 124 ? 16.127 -7.132 -5.698 1.00 95.25 124 PHE A N 1
ATOM 986 C CA . PHE A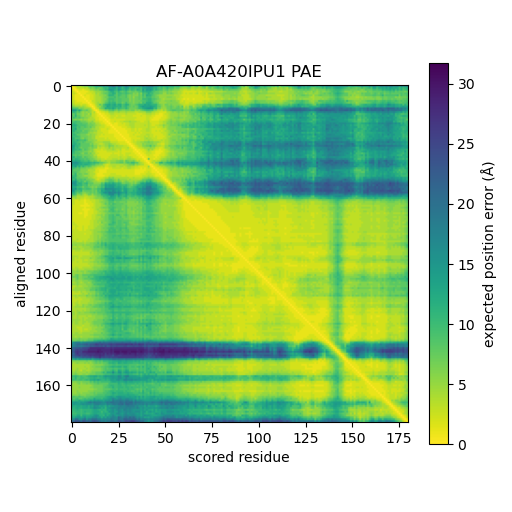 1 124 ? 14.783 -6.935 -5.173 1.00 95.25 124 PHE A CA 1
ATOM 987 C C . PHE A 1 124 ? 14.150 -8.273 -4.800 1.00 95.25 124 PHE A C 1
ATOM 989 O O . PHE A 1 124 ? 14.284 -9.261 -5.519 1.00 95.25 124 PHE A O 1
ATOM 996 N N . VAL A 1 125 ? 13.453 -8.293 -3.666 1.00 95.44 125 VAL A N 1
ATOM 997 C CA . VAL A 1 125 ? 12.718 -9.451 -3.156 1.00 95.44 125 VAL A CA 1
ATOM 998 C C . VAL A 1 125 ? 11.409 -8.967 -2.551 1.00 95.44 125 VAL A C 1
ATOM 1000 O O . VAL A 1 125 ? 11.403 -8.062 -1.717 1.00 95.44 125 VAL A O 1
ATOM 1003 N N . ALA A 1 126 ? 10.306 -9.619 -2.905 1.00 95.38 126 ALA A N 1
ATOM 1004 C CA . ALA A 1 126 ? 9.030 -9.481 -2.217 1.00 95.38 126 ALA A CA 1
ATOM 1005 C C . ALA A 1 126 ? 8.654 -10.834 -1.608 1.00 95.38 126 ALA A C 1
ATOM 1007 O O . ALA A 1 126 ? 8.517 -11.818 -2.329 1.00 95.38 126 ALA A O 1
ATOM 1008 N N . LEU A 1 127 ? 8.509 -10.885 -0.282 1.00 93.88 127 LEU A N 1
ATOM 1009 C CA . LEU A 1 127 ? 8.063 -12.095 0.421 1.00 93.88 127 LEU A CA 1
ATOM 1010 C C . LEU A 1 127 ? 6.536 -12.159 0.533 1.00 93.88 127 LEU A C 1
ATOM 1012 O O . LEU A 1 127 ? 5.974 -13.217 0.794 1.00 93.88 127 LEU A O 1
ATOM 1016 N N . GLY A 1 128 ? 5.860 -11.026 0.344 1.00 92.69 128 GLY A N 1
ATOM 1017 C CA . GLY A 1 128 ? 4.408 -10.946 0.353 1.00 92.69 128 GLY A CA 1
ATOM 1018 C C . GLY A 1 128 ? 3.897 -9.508 0.272 1.00 92.69 128 GLY A C 1
ATOM 1019 O O . GLY A 1 128 ? 4.683 -8.563 0.135 1.00 92.69 128 GLY A O 1
ATOM 1020 N N . PRO A 1 129 ? 2.572 -9.316 0.372 1.00 94.38 129 PRO A N 1
ATOM 1021 C CA . PRO A 1 129 ? 1.964 -7.993 0.369 1.00 94.38 129 PRO A CA 1
ATOM 1022 C C . PRO A 1 129 ? 2.537 -7.112 1.485 1.00 94.38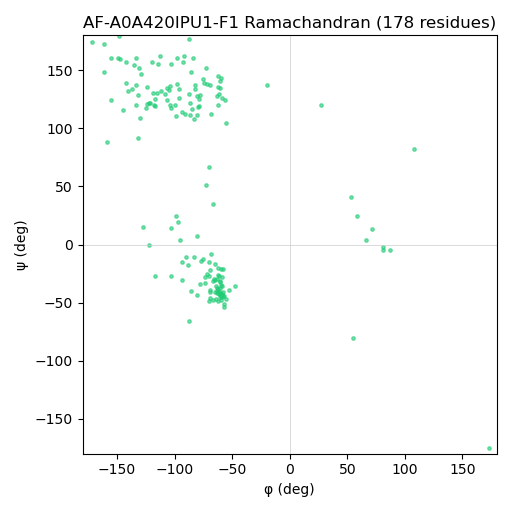 129 PRO A C 1
ATOM 1024 O O . PRO A 1 129 ? 2.489 -7.464 2.662 1.00 94.38 129 PRO A O 1
ATOM 1027 N N . LYS A 1 130 ? 3.068 -5.944 1.110 1.00 93.50 130 LYS A N 1
ATOM 1028 C CA . LYS A 1 130 ? 3.692 -4.952 2.006 1.00 93.50 130 LYS A CA 1
ATOM 1029 C C . LYS A 1 130 ? 4.889 -5.490 2.809 1.00 93.50 130 LYS A C 1
ATOM 1031 O O . LYS A 1 130 ? 5.212 -4.950 3.870 1.00 93.50 130 LYS A O 1
ATOM 1036 N N . ALA A 1 131 ? 5.536 -6.534 2.290 1.00 94.25 131 ALA A N 1
ATOM 1037 C CA . ALA A 1 131 ? 6.755 -7.136 2.812 1.00 94.25 131 ALA A CA 1
ATOM 1038 C C . ALA A 1 131 ? 7.756 -7.322 1.661 1.00 94.25 131 ALA A C 1
ATOM 1040 O O . ALA A 1 131 ? 7.749 -8.341 0.964 1.00 94.25 131 ALA A O 1
ATOM 1041 N N . TYR A 1 132 ? 8.608 -6.323 1.441 1.00 95.00 132 TYR A N 1
ATOM 1042 C CA . TYR A 1 132 ? 9.569 -6.309 0.339 1.00 95.00 132 TYR A CA 1
ATOM 1043 C C . TYR A 1 132 ? 10.855 -5.571 0.708 1.00 95.00 132 TYR A C 1
ATOM 1045 O O . TYR A 1 132 ? 10.873 -4.734 1.609 1.00 95.00 132 TYR A O 1
ATOM 1053 N N . GLY A 1 133 ? 11.931 -5.841 -0.021 1.00 94.31 133 GLY A N 1
ATOM 1054 C CA . GLY A 1 133 ? 13.191 -5.137 0.148 1.00 94.31 133 GLY A CA 1
ATOM 1055 C C . GLY A 1 133 ? 14.122 -5.263 -1.047 1.00 94.31 133 GLY A C 1
ATOM 1056 O O . GLY A 1 133 ? 13.850 -6.018 -1.980 1.00 94.31 133 GLY A O 1
ATOM 1057 N N . GLY A 1 134 ? 15.216 -4.513 -1.022 1.00 94.19 134 GLY A N 1
ATOM 1058 C CA . GLY A 1 134 ? 16.209 -4.500 -2.083 1.00 94.19 134 GLY A CA 1
ATOM 1059 C C . GLY A 1 134 ? 17.462 -3.705 -1.743 1.00 94.19 134 GLY A C 1
ATOM 1060 O O . GLY A 1 134 ? 17.527 -3.044 -0.708 1.00 94.19 134 GLY A O 1
ATOM 1061 N N . VAL A 1 135 ? 18.438 -3.768 -2.645 1.00 93.75 135 VAL A N 1
ATOM 1062 C CA . VAL A 1 135 ? 19.699 -3.011 -2.595 1.00 93.75 135 VAL A CA 1
ATOM 1063 C C . VAL A 1 135 ? 19.690 -2.001 -3.732 1.00 93.75 135 VAL A C 1
ATOM 1065 O O . VAL A 1 135 ? 19.352 -2.365 -4.858 1.00 93.75 135 VAL A O 1
ATOM 1068 N N . PHE A 1 136 ? 20.026 -0.747 -3.448 1.00 92.25 136 PHE A N 1
ATOM 1069 C CA . PHE A 1 136 ? 20.066 0.313 -4.451 1.00 92.25 136 PHE A CA 1
ATOM 1070 C C . PHE A 1 136 ? 21.259 0.145 -5.397 1.00 92.25 136 PHE A C 1
ATOM 1072 O O . PHE A 1 136 ? 22.367 -0.128 -4.946 1.00 92.25 136 PHE A O 1
ATOM 1079 N N . ALA A 1 137 ? 21.026 0.361 -6.694 1.00 86.62 137 ALA A N 1
ATOM 1080 C CA . ALA A 1 137 ? 22.067 0.320 -7.728 1.00 86.62 137 ALA A CA 1
ATOM 1081 C C . ALA A 1 137 ? 23.003 1.542 -7.690 1.00 86.62 137 ALA A C 1
ATOM 1083 O O . ALA A 1 137 ? 24.163 1.497 -8.090 1.00 86.62 137 ALA A O 1
ATOM 1084 N N . SER A 1 138 ? 22.488 2.670 -7.208 1.00 74.69 138 SER A N 1
ATOM 1085 C CA . SER A 1 138 ? 23.236 3.904 -6.993 1.00 74.69 138 SER A CA 1
ATOM 1086 C C . SER A 1 138 ? 22.751 4.570 -5.709 1.00 74.69 138 SER A C 1
ATOM 1088 O O . SER A 1 138 ? 21.646 4.288 -5.244 1.00 74.69 138 SER A O 1
ATOM 1090 N N . ALA A 1 139 ? 23.584 5.423 -5.104 1.00 61.12 139 ALA A N 1
ATOM 1091 C CA . ALA A 1 139 ? 23.243 6.114 -3.863 1.00 61.12 139 ALA A CA 1
ATOM 1092 C C . ALA A 1 139 ? 21.929 6.897 -4.035 1.00 61.12 139 ALA A C 1
ATOM 1094 O O . ALA A 1 139 ? 21.878 7.938 -4.691 1.00 61.12 139 ALA A O 1
ATOM 1095 N N . TYR A 1 140 ? 20.845 6.369 -3.470 1.00 57.84 140 TYR A N 1
ATOM 1096 C CA . TYR A 1 140 ? 19.556 7.038 -3.455 1.00 57.84 140 TYR A CA 1
ATOM 1097 C C . TYR A 1 140 ? 19.525 7.990 -2.265 1.00 57.84 140 TYR A C 1
AT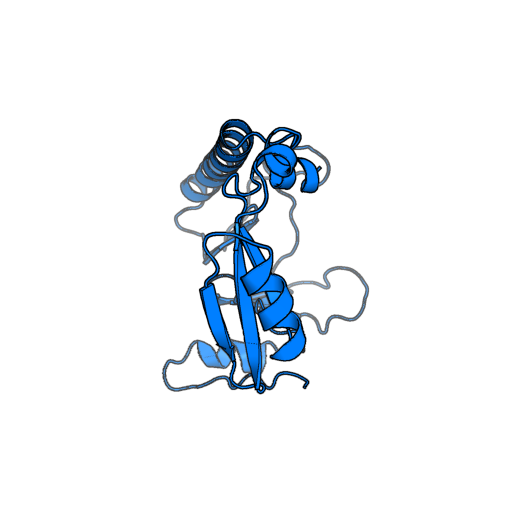OM 1099 O O . TYR A 1 140 ? 19.622 7.511 -1.143 1.00 57.84 140 TYR A O 1
ATOM 1107 N N . LYS A 1 141 ? 19.417 9.295 -2.567 1.00 54.25 141 LYS A N 1
ATOM 1108 C CA . LYS A 1 141 ? 19.239 10.471 -1.689 1.00 54.25 141 LYS A CA 1
ATOM 1109 C C . LYS A 1 141 ? 19.782 10.355 -0.258 1.00 54.25 141 LYS A C 1
ATOM 1111 O O . LYS A 1 141 ? 19.296 9.557 0.532 1.00 54.25 141 LYS A O 1
ATOM 1116 N N . ASP A 1 142 ? 20.715 11.259 0.041 1.00 49.53 142 ASP A N 1
ATOM 1117 C CA . ASP A 1 142 ? 21.198 11.653 1.3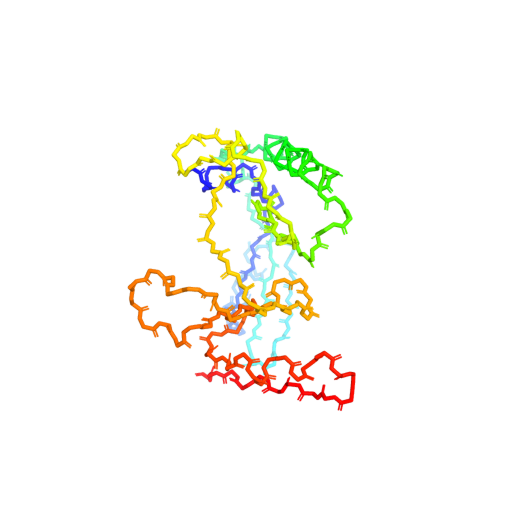66 1.00 49.53 142 ASP A CA 1
ATOM 1118 C C . ASP A 1 142 ? 20.252 11.313 2.528 1.00 49.53 142 ASP A C 1
ATOM 1120 O O . ASP A 1 142 ? 19.055 11.584 2.463 1.00 49.53 142 ASP A O 1
ATOM 1124 N N . GLU A 1 143 ? 20.868 10.808 3.603 1.00 42.16 143 GLU A N 1
ATOM 1125 C CA . GLU A 1 143 ? 20.326 10.471 4.932 1.00 42.16 143 GLU A CA 1
ATOM 1126 C C . GLU A 1 143 ? 20.193 8.961 5.226 1.00 42.16 143 GLU A C 1
ATOM 1128 O O . GLU A 1 143 ? 19.134 8.341 5.168 1.00 42.16 143 GLU A O 1
ATOM 1133 N N . GLY A 1 144 ? 21.319 8.369 5.641 1.00 50.47 144 GLY A N 1
ATOM 1134 C CA . GLY A 1 144 ? 21.344 7.328 6.679 1.00 50.47 144 GLY A CA 1
ATOM 1135 C C . GLY A 1 144 ? 21.004 5.887 6.288 1.00 50.47 144 GLY A C 1
ATOM 1136 O O . GLY A 1 144 ? 21.143 5.004 7.134 1.00 50.47 144 GLY A O 1
ATOM 1137 N N . ASN A 1 145 ? 20.595 5.609 5.049 1.00 55.41 145 ASN A N 1
ATOM 1138 C CA . ASN A 1 145 ? 20.324 4.236 4.612 1.00 55.41 145 ASN A CA 1
ATOM 1139 C C . ASN A 1 145 ? 21.592 3.556 4.078 1.00 55.41 145 ASN A C 1
ATOM 1141 O O . ASN A 1 145 ? 22.259 4.076 3.188 1.00 55.41 145 ASN A O 1
ATOM 1145 N N . ASN A 1 146 ? 21.884 2.353 4.585 1.00 62.91 146 ASN A N 1
ATOM 1146 C CA . ASN A 1 146 ? 23.028 1.492 4.235 1.00 62.91 146 ASN A CA 1
ATOM 1147 C C . ASN A 1 146 ? 22.988 0.937 2.787 1.00 62.91 146 ASN A C 1
ATOM 1149 O O . ASN A 1 146 ? 23.376 -0.204 2.547 1.00 62.91 146 ASN A O 1
ATOM 1153 N N . GLY A 1 147 ? 22.479 1.696 1.812 1.00 85.06 147 GLY A N 1
ATOM 1154 C CA . GLY A 1 147 ? 22.334 1.242 0.426 1.00 85.06 147 GLY A CA 1
ATOM 1155 C C . GLY A 1 147 ? 21.226 0.202 0.221 1.00 85.06 147 GLY A C 1
ATOM 1156 O O . GLY A 1 147 ? 21.152 -0.410 -0.839 1.00 85.06 147 GLY A O 1
ATOM 1157 N N . GLU A 1 148 ? 20.341 0.010 1.199 1.00 90.81 148 GLU A N 1
ATOM 1158 C CA . GLU A 1 148 ? 19.245 -0.957 1.139 1.00 90.81 148 GLU A CA 1
ATOM 1159 C C . GLU A 1 148 ? 17.911 -0.355 1.588 1.00 90.81 148 GLU A C 1
ATOM 1161 O O . GLU A 1 148 ? 17.850 0.657 2.289 1.00 90.81 148 GLU A O 1
ATOM 1166 N N . ILE A 1 149 ? 16.828 -1.015 1.191 1.00 91.19 149 ILE A N 1
ATOM 1167 C CA . ILE A 1 149 ? 15.470 -0.725 1.632 1.00 91.19 149 ILE A CA 1
ATOM 1168 C C . ILE A 1 149 ? 14.799 -2.027 2.045 1.00 91.19 149 ILE A C 1
ATOM 1170 O O . ILE A 1 149 ? 14.785 -2.986 1.283 1.00 91.19 149 ILE A O 1
ATOM 1174 N N . VAL A 1 150 ? 14.210 -2.069 3.238 1.00 92.88 150 VAL A N 1
ATOM 1175 C CA . VAL A 1 150 ? 13.370 -3.185 3.690 1.00 92.88 150 VAL A CA 1
ATOM 1176 C C . VAL A 1 150 ? 12.109 -2.603 4.310 1.00 92.88 150 VAL A C 1
ATOM 1178 O O . VAL A 1 150 ? 12.170 -1.829 5.263 1.00 92.88 150 VAL A O 1
ATOM 1181 N N . LYS A 1 151 ? 10.953 -2.955 3.748 1.00 91.81 151 LYS A N 1
ATOM 1182 C CA . LYS A 1 151 ? 9.636 -2.545 4.230 1.00 91.81 151 LYS A CA 1
ATOM 1183 C C . LYS A 1 151 ? 8.844 -3.773 4.636 1.00 91.81 151 LYS A C 1
ATOM 1185 O O . LYS A 1 151 ? 8.556 -4.626 3.804 1.00 91.81 151 LYS A O 1
ATOM 1190 N N . ILE A 1 152 ? 8.457 -3.823 5.905 1.00 93.12 152 ILE A N 1
ATOM 1191 C CA . ILE A 1 152 ? 7.583 -4.855 6.463 1.00 93.12 152 ILE A CA 1
ATOM 1192 C C . ILE A 1 152 ? 6.475 -4.136 7.230 1.00 93.12 152 ILE A C 1
ATOM 1194 O O . ILE A 1 152 ? 6.717 -3.520 8.269 1.00 93.12 152 ILE A O 1
ATOM 1198 N N . LYS A 1 153 ? 5.246 -4.155 6.705 1.00 91.19 153 LYS A N 1
ATOM 1199 C CA . LYS A 1 153 ? 4.119 -3.469 7.352 1.00 91.19 153 LYS A CA 1
ATOM 1200 C C . LYS A 1 153 ? 3.865 -4.051 8.745 1.00 91.19 153 LYS A C 1
ATOM 1202 O O . LYS A 1 153 ? 3.712 -5.254 8.900 1.00 91.19 153 LYS A O 1
ATOM 1207 N N . GLY A 1 154 ? 3.781 -3.172 9.744 1.00 89.19 154 GLY A N 1
ATOM 1208 C CA . GLY A 1 154 ? 3.562 -3.559 11.143 1.00 89.19 154 GLY A CA 1
ATOM 1209 C C . GLY A 1 154 ? 4.844 -3.886 11.914 1.00 89.19 154 GLY A C 1
ATOM 1210 O O . GLY A 1 154 ? 4.782 -4.069 13.127 1.00 89.19 154 GLY A O 1
ATOM 1211 N N . TYR A 1 155 ? 6.006 -3.899 11.255 1.00 89.88 155 TYR A N 1
ATOM 1212 C CA . TYR A 1 155 ? 7.300 -4.039 11.912 1.00 89.88 155 TYR A CA 1
ATOM 1213 C C . TYR A 1 155 ? 8.012 -2.686 11.963 1.00 89.88 155 TYR A C 1
ATOM 1215 O O . TYR A 1 155 ? 8.247 -2.054 10.937 1.00 89.88 155 TYR A O 1
ATOM 1223 N N . SER A 1 156 ? 8.311 -2.215 13.172 1.00 82.81 156 SER A N 1
ATOM 1224 C CA . SER A 1 156 ? 8.883 -0.884 13.413 1.00 82.81 156 SER A CA 1
ATOM 1225 C C . SER A 1 156 ? 10.408 -0.867 13.484 1.00 82.81 156 SER A C 1
ATOM 1227 O O . SER A 1 156 ? 11.011 0.202 13.442 1.00 82.81 156 SER A O 1
ATOM 1229 N N . SER A 1 157 ? 11.040 -2.031 13.641 1.00 85.12 157 SER A N 1
ATOM 1230 C CA . SER A 1 157 ? 12.498 -2.139 13.709 1.00 85.12 157 SER A CA 1
ATOM 1231 C C . SER A 1 157 ? 13.090 -2.392 12.326 1.00 85.12 157 SER A C 1
ATOM 1233 O O . SER A 1 157 ? 12.393 -2.781 11.390 1.00 85.12 157 SER A O 1
ATOM 1235 N N . THR A 1 158 ? 14.389 -2.158 12.188 1.00 84.19 158 THR A N 1
ATOM 1236 C CA . THR A 1 158 ? 15.113 -2.417 10.946 1.00 84.19 158 THR A CA 1
ATOM 1237 C C . THR A 1 158 ? 15.500 -3.893 10.864 1.00 84.19 158 THR A C 1
ATOM 1239 O O . THR A 1 158 ? 15.936 -4.493 11.846 1.00 84.19 158 THR A O 1
ATOM 1242 N N . LEU A 1 159 ? 15.331 -4.488 9.684 1.00 88.69 159 LEU A N 1
ATOM 1243 C CA . LEU A 1 159 ? 15.823 -5.826 9.365 1.00 88.69 159 LEU A CA 1
ATOM 1244 C C . LEU A 1 159 ? 16.756 -5.700 8.156 1.00 88.69 159 LEU A C 1
ATOM 1246 O O . LEU A 1 159 ? 16.284 -5.234 7.119 1.00 88.69 159 LEU A O 1
ATOM 1250 N N . PRO A 1 160 ? 18.032 -6.112 8.252 1.00 91.62 160 PRO A N 1
ATOM 1251 C CA . PRO A 1 160 ? 18.950 -6.032 7.123 1.00 91.62 160 PRO A CA 1
ATOM 1252 C C . PRO A 1 160 ? 18.463 -6.841 5.920 1.00 91.62 160 PRO A C 1
ATOM 1254 O O . PRO A 1 160 ? 17.949 -7.955 6.089 1.00 91.62 160 PRO A O 1
ATOM 1257 N N . PHE A 1 161 ? 18.689 -6.355 4.696 1.00 92.44 161 PHE A N 1
ATOM 1258 C CA . PHE A 1 161 ? 18.205 -7.034 3.487 1.00 92.44 161 PHE A CA 1
ATOM 1259 C C . PHE A 1 161 ? 18.767 -8.456 3.354 1.00 92.44 161 PHE A C 1
ATOM 1261 O O . PHE A 1 161 ? 18.064 -9.377 2.932 1.00 92.44 161 PHE A O 1
ATOM 1268 N N . LYS A 1 162 ? 20.017 -8.670 3.785 1.00 92.06 162 LYS A N 1
ATOM 1269 C CA . LYS A 1 162 ? 20.661 -9.994 3.800 1.00 92.06 162 LYS A CA 1
ATOM 1270 C C . LYS A 1 162 ? 19.896 -11.024 4.638 1.00 92.06 162 LYS A C 1
ATOM 1272 O O . LYS A 1 162 ? 19.883 -12.195 4.265 1.00 92.06 162 LYS A O 1
ATOM 1277 N N . GLU A 1 163 ? 19.290 -10.606 5.748 1.00 91.75 163 GLU A N 1
ATOM 1278 C CA . GLU A 1 163 ? 18.447 -11.467 6.582 1.00 91.75 163 GLU A CA 1
ATOM 1279 C C . GLU A 1 163 ? 17.047 -11.593 5.980 1.00 91.75 163 GLU A C 1
ATOM 1281 O O . GLU A 1 163 ? 16.537 -12.702 5.848 1.00 91.75 163 GLU A O 1
ATOM 1286 N N . PHE A 1 164 ? 16.468 -10.482 5.514 1.00 93.06 164 PHE A N 1
ATOM 1287 C CA . PHE A 1 164 ? 15.155 -10.472 4.868 1.00 93.06 164 PHE A CA 1
ATOM 1288 C C . PHE A 1 164 ? 15.080 -11.439 3.676 1.00 93.06 164 PHE A C 1
ATOM 1290 O O . PHE A 1 164 ? 14.178 -12.268 3.594 1.00 93.06 164 PHE A O 1
ATOM 1297 N N . ARG A 1 165 ? 16.072 -11.425 2.779 1.00 93.56 165 ARG A N 1
ATOM 1298 C CA . ARG A 1 165 ? 16.079 -12.299 1.594 1.00 93.56 165 ARG A 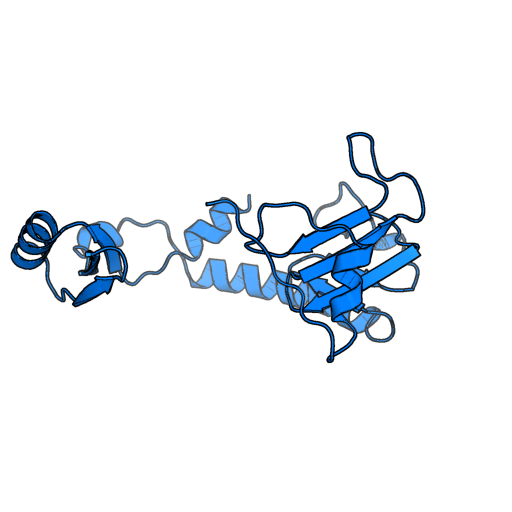CA 1
ATOM 1299 C C . ARG A 1 165 ? 16.170 -13.794 1.922 1.00 93.56 165 ARG A C 1
ATOM 1301 O O . ARG A 1 165 ? 15.860 -14.614 1.063 1.00 93.56 165 ARG A O 1
ATOM 1308 N N . LYS A 1 166 ? 16.574 -14.183 3.142 1.00 93.00 166 LYS A N 1
ATOM 1309 C CA . LYS A 1 166 ? 16.594 -15.604 3.537 1.00 93.00 166 LYS A CA 1
ATOM 1310 C C . LYS A 1 166 ? 15.198 -16.219 3.518 1.00 93.00 166 LYS A C 1
ATOM 1312 O O . LYS A 1 166 ? 15.103 -17.423 3.297 1.00 93.00 166 LYS A O 1
ATOM 1317 N N . GLY A 1 167 ? 14.153 -15.406 3.693 1.00 89.31 167 GLY A N 1
ATOM 1318 C CA . GLY A 1 167 ? 12.753 -15.834 3.687 1.00 89.31 167 GLY A CA 1
ATOM 1319 C C . GLY A 1 167 ? 12.230 -16.295 2.327 1.00 89.31 167 GLY A C 1
ATOM 1320 O O . GLY A 1 167 ? 11.134 -16.836 2.266 1.00 89.31 167 GLY A O 1
ATOM 1321 N N . ILE A 1 168 ? 12.999 -16.127 1.242 1.00 89.56 168 ILE A N 1
ATOM 1322 C CA . ILE A 1 168 ? 12.676 -16.740 -0.058 1.00 89.56 168 ILE A CA 1
ATOM 1323 C C . ILE A 1 168 ? 12.722 -18.268 0.048 1.00 89.56 168 ILE A C 1
ATOM 1325 O O . ILE A 1 168 ? 11.950 -18.966 -0.602 1.00 89.56 168 ILE A O 1
ATOM 1329 N N . ASN A 1 169 ? 13.648 -18.797 0.855 1.00 87.88 169 ASN A N 1
ATOM 1330 C CA . ASN A 1 169 ? 13.750 -20.229 1.072 1.00 87.88 169 ASN A CA 1
ATOM 1331 C C . ASN A 1 169 ? 12.675 -20.661 2.074 1.00 87.88 169 ASN A C 1
ATOM 1333 O O . ASN A 1 169 ? 12.704 -20.242 3.230 1.00 87.88 169 ASN A O 1
ATOM 1337 N N . SER A 1 170 ? 11.776 -21.543 1.639 1.00 77.25 170 SER A N 1
ATOM 1338 C CA . SER A 1 170 ? 10.669 -22.082 2.436 1.00 77.25 170 SER A CA 1
ATOM 1339 C C . SER A 1 170 ? 11.110 -22.793 3.720 1.00 77.25 170 SER A C 1
ATOM 1341 O O . SER A 1 170 ? 10.324 -22.892 4.661 1.00 77.25 170 SER A O 1
ATOM 1343 N N . ASN A 1 171 ? 12.366 -23.241 3.795 1.00 83.88 171 ASN A N 1
ATOM 1344 C CA . ASN A 1 171 ? 12.933 -23.869 4.991 1.00 83.88 171 ASN A CA 1
ATOM 1345 C C . ASN A 1 171 ? 13.456 -22.863 6.031 1.00 83.88 171 ASN A C 1
ATOM 1347 O O . ASN A 1 171 ? 13.769 -23.254 7.155 1.00 83.88 171 ASN A O 1
ATOM 1351 N N . ASN A 1 172 ? 13.559 -21.579 5.683 1.00 85.62 172 ASN A N 1
ATOM 1352 C CA . ASN A 1 172 ? 14.009 -20.539 6.598 1.00 85.62 172 ASN A CA 1
ATOM 1353 C C . ASN A 1 172 ? 12.810 -19.830 7.231 1.00 85.62 172 ASN A C 1
ATOM 1355 O O . ASN A 1 172 ? 11.890 -19.392 6.544 1.00 85.62 172 ASN A O 1
ATOM 1359 N N . LYS A 1 173 ? 12.861 -19.636 8.550 1.00 83.25 173 LYS A N 1
ATOM 1360 C CA . LYS A 1 173 ? 11.924 -18.768 9.271 1.00 83.25 173 LYS A CA 1
ATOM 1361 C C . LYS A 1 173 ? 12.617 -17.468 9.653 1.00 83.25 173 LYS A C 1
ATOM 1363 O O . LYS A 1 173 ? 13.727 -17.487 10.179 1.00 83.25 173 LYS A O 1
ATOM 1368 N N . ILE A 1 174 ? 11.948 -16.347 9.395 1.00 84.44 174 ILE A N 1
ATOM 1369 C CA . ILE A 1 174 ? 12.370 -15.031 9.878 1.00 84.44 174 ILE A CA 1
ATOM 1370 C C . ILE A 1 174 ? 11.539 -14.719 11.116 1.00 84.44 174 ILE A C 1
ATOM 1372 O O . ILE A 1 174 ? 10.336 -14.486 11.020 1.00 84.44 174 ILE A O 1
ATOM 1376 N N . GLU A 1 175 ? 12.182 -14.712 12.278 1.00 83.94 175 GLU A N 1
ATOM 1377 C CA . GLU A 1 175 ? 11.540 -14.312 13.527 1.00 83.94 175 GLU A CA 1
ATOM 1378 C C . GLU A 1 175 ? 11.728 -12.814 13.759 1.00 83.94 175 GLU A C 1
ATOM 1380 O O . GLU A 1 175 ? 12.834 -12.325 13.997 1.00 83.94 175 GLU A O 1
ATOM 1385 N N . LEU A 1 176 ? 10.623 -12.073 13.691 1.00 85.31 176 LEU A N 1
ATOM 1386 C CA . LEU A 1 176 ? 10.614 -10.638 13.936 1.00 85.31 176 LEU A CA 1
ATOM 1387 C C . LEU A 1 176 ? 10.446 -10.371 15.431 1.00 85.31 176 LEU A C 1
ATOM 1389 O O . LEU A 1 176 ? 9.388 -10.603 16.014 1.00 85.31 176 LEU A O 1
ATOM 1393 N N . LYS A 1 177 ? 11.496 -9.844 16.062 1.00 82.62 177 LYS A N 1
ATOM 1394 C CA . LYS A 1 177 ? 11.422 -9.374 17.448 1.00 82.62 177 LYS A CA 1
ATOM 1395 C C . LYS A 1 177 ? 10.860 -7.960 17.464 1.00 82.62 177 LYS A C 1
ATOM 1397 O O . LYS A 1 177 ? 11.536 -7.019 17.047 1.00 82.62 177 LYS A O 1
ATOM 1402 N N . HIS A 1 178 ? 9.620 -7.820 17.915 1.00 77.00 178 HIS A N 1
ATOM 1403 C CA . HIS A 1 178 ? 9.011 -6.516 18.152 1.00 77.00 178 HIS A CA 1
ATOM 1404 C C . HIS A 1 178 ? 9.603 -5.901 19.423 1.00 77.00 178 HIS A C 1
ATOM 1406 O O . HIS A 1 178 ? 9.806 -6.598 20.419 1.00 77.00 178 HIS A O 1
ATOM 1412 N N . LYS A 1 179 ? 9.886 -4.594 19.393 1.00 71.25 179 LYS A N 1
ATOM 1413 C CA . LYS A 1 179 ? 10.147 -3.852 20.630 1.00 71.25 179 LYS A CA 1
ATOM 1414 C C . LYS A 1 179 ? 8.861 -3.889 21.463 1.00 71.25 179 LYS A C 1
ATOM 1416 O O . LYS A 1 179 ? 7.792 -3.633 20.910 1.00 71.25 179 LYS A O 1
ATOM 1421 N N . LYS A 1 180 ? 8.988 -4.298 22.728 1.00 55.00 180 LYS A N 1
ATOM 1422 C CA . LYS A 1 180 ? 7.914 -4.180 23.720 1.00 55.00 180 LYS A CA 1
ATOM 1423 C C . LYS A 1 180 ? 7.601 -2.715 23.978 1.00 55.00 180 LYS A C 1
ATOM 1425 O O . LYS A 1 180 ? 8.560 -1.912 23.917 1.00 55.00 180 LYS A O 1
#

Solvent-accessible surface area (backbone atoms only — not comparable to full-atom values): 11287 Å² total; per-residue (Å²): 116,73,66,58,50,52,45,15,51,54,74,87,68,52,65,45,77,48,81,40,47,69,78,59,44,54,57,50,54,75,73,46,51,82,61,45,80,44,84,42,97,85,74,33,31,39,40,33,28,52,54,62,69,76,74,55,78,73,55,87,55,37,52,69,60,24,50,50,53,56,49,52,50,50,55,59,45,45,54,55,49,61,77,41,55,94,42,59,78,47,75,58,95,90,46,76,41,60,84,61,89,75,62,67,92,50,47,33,84,80,51,87,94,42,44,58,86,82,83,59,61,74,40,77,50,70,85,49,92,64,26,36,33,30,32,46,64,54,94,75,70,93,79,94,63,89,52,52,46,62,47,46,76,95,57,89,71,91,62,58,52,80,64,58,59,47,52,76,42,86,89,46,84,82,84,82,81,75,85,129

Mean predicted aligned error: 8.37 Å